Protein AF-A0A812TGI1-F1 (afdb_monomer)

Solvent-accessible surface area (backbone atoms only — not comparable to full-atom values): 13332 Å² total; per-residue (Å²): 108,69,71,56,32,41,54,49,29,56,56,64,62,20,63,87,69,78,91,73,91,77,90,77,92,78,88,81,85,86,80,79,85,84,82,82,83,82,82,81,82,84,86,81,90,86,81,89,84,93,75,86,86,77,96,72,86,80,70,88,58,71,72,59,54,54,54,51,51,50,50,50,47,53,51,50,49,53,53,49,50,51,52,49,54,52,53,50,52,52,50,49,61,78,70,52,84,85,84,90,77,58,88,54,87,46,38,66,56,66,60,49,51,51,54,54,51,53,52,51,52,38,53,76,75,44,54,88,74,64,88,70,59,66,71,54,55,50,51,50,52,53,54,52,50,50,52,53,43,54,51,47,31,73,71,34,70,71,42,35,53,34,30,42,73,43,62,44,31,47,97,88,66,26,37,52,45,68,37,82,32,83,90,77,73,41,78,37,81,44,95,58,80,63,42,46,66,70,55,51,54,49,52,53,50,52,54,52,61,75,66,108

Structure (mmCIF, N/CA/C/O backbone):
data_AF-A0A812TGI1-F1
#
_entry.id   AF-A0A812TGI1-F1
#
loop_
_atom_site.group_PDB
_atom_site.id
_atom_site.type_symbol
_atom_site.label_atom_id
_atom_site.label_alt_id
_atom_site.label_comp_id
_atom_site.label_asym_id
_atom_site.label_entity_id
_atom_site.label_seq_id
_atom_site.pdbx_PDB_ins_code
_atom_site.Cartn_x
_atom_site.Cartn_y
_atom_site.Cartn_z
_atom_site.occupancy
_atom_site.B_iso_or_equiv
_atom_site.auth_seq_id
_atom_site.auth_comp_id
_atom_site.auth_asym_id
_atom_site.auth_atom_id
_atom_site.pdbx_PDB_model_num
ATOM 1 N N . MET A 1 1 ? -27.143 4.232 7.183 1.00 43.09 1 MET A N 1
ATOM 2 C CA . MET A 1 1 ? -26.569 4.112 8.541 1.00 43.09 1 MET A CA 1
ATOM 3 C C . MET A 1 1 ? -25.138 3.569 8.540 1.00 43.09 1 MET A C 1
ATOM 5 O O . MET A 1 1 ? -24.265 4.374 8.811 1.00 43.09 1 MET A O 1
ATOM 9 N N . ALA A 1 2 ? -24.840 2.305 8.190 1.00 50.00 2 ALA A N 1
ATOM 10 C CA . ALA A 1 2 ? -23.447 1.797 8.215 1.00 50.00 2 ALA A CA 1
ATOM 11 C C . ALA A 1 2 ? -22.493 2.564 7.271 1.00 50.00 2 ALA A C 1
ATOM 13 O O . ALA A 1 2 ? -21.499 3.118 7.723 1.00 50.00 2 ALA A O 1
ATOM 14 N N . HIS A 1 3 ? -22.875 2.728 6.001 1.00 54.19 3 HIS A N 1
ATOM 15 C CA . HIS A 1 3 ? -22.104 3.499 5.014 1.00 54.19 3 HIS A CA 1
ATOM 16 C C . HIS A 1 3 ? -21.876 4.977 5.404 1.00 54.19 3 HIS A C 1
ATOM 18 O O . HIS A 1 3 ? -20.836 5.553 5.108 1.00 54.19 3 HIS A O 1
ATOM 24 N N . GLU A 1 4 ? -22.828 5.617 6.094 1.00 54.81 4 GLU A N 1
ATOM 25 C CA . GLU A 1 4 ? -22.652 6.998 6.581 1.00 54.81 4 GLU A CA 1
ATOM 26 C C . GLU A 1 4 ? -21.685 7.072 7.761 1.00 54.81 4 GLU A C 1
ATOM 28 O O . GLU A 1 4 ? -20.887 8.004 7.832 1.00 54.81 4 GLU A O 1
ATOM 33 N N . ALA A 1 5 ? -21.729 6.086 8.661 1.00 56.31 5 ALA A N 1
ATOM 34 C CA . ALA A 1 5 ? -20.788 5.979 9.768 1.00 56.31 5 ALA A CA 1
ATOM 35 C C . ALA A 1 5 ? -19.364 5.690 9.267 1.00 56.31 5 ALA A C 1
ATOM 37 O O . ALA A 1 5 ? -18.413 6.269 9.779 1.00 56.31 5 ALA A O 1
ATOM 38 N N . GLU A 1 6 ? -19.211 4.868 8.225 1.00 54.62 6 GLU A N 1
ATOM 39 C CA . GLU A 1 6 ? -17.918 4.623 7.577 1.00 54.62 6 GLU A CA 1
ATOM 40 C C . GLU A 1 6 ? -17.372 5.876 6.892 1.00 54.62 6 GLU A C 1
ATOM 42 O O . GLU A 1 6 ? -16.224 6.249 7.125 1.00 54.62 6 GLU A O 1
ATOM 47 N N . LEU A 1 7 ? -18.192 6.579 6.105 1.00 59.78 7 LEU A N 1
ATOM 48 C CA . LEU A 1 7 ? -17.793 7.855 5.506 1.00 59.78 7 LEU A CA 1
ATOM 49 C C . LEU A 1 7 ? -17.421 8.888 6.572 1.00 59.78 7 LEU A C 1
ATOM 51 O O . LEU A 1 7 ? -16.460 9.633 6.394 1.00 59.78 7 LEU A O 1
ATOM 55 N N . ALA A 1 8 ? -18.159 8.936 7.682 1.00 56.78 8 ALA A N 1
ATOM 56 C CA . ALA A 1 8 ? -17.816 9.786 8.811 1.00 56.78 8 ALA A CA 1
ATOM 57 C C . ALA A 1 8 ? -16.467 9.373 9.410 1.00 56.78 8 ALA A C 1
ATOM 59 O O . ALA A 1 8 ? -15.603 10.227 9.557 1.00 56.78 8 ALA A O 1
ATOM 60 N N . PHE A 1 9 ? -16.233 8.091 9.683 1.00 60.47 9 PHE A N 1
ATOM 61 C CA . PHE A 1 9 ? -14.958 7.596 10.205 1.00 60.47 9 PHE A CA 1
ATOM 62 C C . PHE A 1 9 ? -13.775 7.960 9.304 1.00 60.47 9 PHE A C 1
ATOM 64 O O . PHE A 1 9 ? -12.820 8.581 9.768 1.00 60.47 9 PHE A O 1
ATOM 71 N N . PHE A 1 10 ? -13.858 7.670 8.004 1.00 64.19 10 PHE A N 1
ATOM 72 C CA . PHE A 1 10 ? -12.768 7.985 7.083 1.00 64.19 10 PHE A CA 1
ATOM 73 C C . PHE A 1 10 ? -12.526 9.485 6.953 1.00 64.19 10 PHE A C 1
ATOM 75 O O . PHE A 1 10 ? -11.368 9.861 6.825 1.00 64.19 10 PHE A O 1
ATOM 82 N N . LYS A 1 11 ? -13.558 10.336 7.076 1.00 62.38 11 LYS A N 1
ATOM 83 C CA . LYS A 1 11 ? -13.396 11.799 7.166 1.00 62.38 11 LYS A CA 1
ATOM 84 C C . LYS A 1 11 ? -12.577 12.236 8.380 1.00 62.38 11 LYS A C 1
ATOM 86 O O . LYS A 1 11 ? -11.818 13.189 8.262 1.00 62.38 11 LYS A O 1
ATOM 91 N N . HIS A 1 12 ? -12.696 11.551 9.518 1.00 57.03 12 HIS A N 1
ATOM 92 C CA . HIS A 1 12 ? -11.895 11.857 10.711 1.00 57.03 12 HIS A CA 1
ATOM 93 C C . HIS A 1 12 ? -10.439 11.386 10.578 1.00 57.03 12 HIS A C 1
ATOM 95 O O . HIS A 1 12 ? -9.563 11.952 11.219 1.00 57.03 12 HIS A O 1
ATOM 101 N N . LEU A 1 13 ? -10.160 10.399 9.719 1.00 55.19 13 LEU A N 1
ATOM 102 C CA . LEU A 1 13 ? -8.795 9.961 9.393 1.00 55.19 13 LEU A CA 1
ATOM 103 C C . LEU A 1 13 ? -8.069 10.886 8.404 1.00 55.19 13 LEU A C 1
ATOM 105 O O . LEU A 1 13 ? -6.879 10.695 8.140 1.00 55.19 13 LEU A O 1
ATOM 109 N N . LEU A 1 14 ? -8.778 11.851 7.817 1.00 55.34 14 LEU A N 1
ATOM 110 C CA . LEU A 1 14 ? -8.200 12.861 6.941 1.00 55.34 14 LEU A CA 1
ATOM 111 C C . LEU A 1 14 ? -7.547 13.931 7.827 1.00 55.34 14 LEU A C 1
ATOM 113 O O . LEU A 1 14 ? -8.201 14.438 8.740 1.00 55.34 14 LEU A O 1
ATOM 117 N N . PRO A 1 15 ? -6.280 14.319 7.594 1.00 43.06 15 PRO A N 1
ATOM 118 C CA . PRO A 1 15 ? -5.749 15.504 8.246 1.00 43.06 15 PRO A CA 1
ATOM 119 C C . PRO A 1 15 ? -6.652 16.692 7.898 1.00 43.06 15 PRO A C 1
ATOM 121 O O . PRO A 1 15 ? -6.820 17.021 6.722 1.00 43.06 15 PRO A O 1
ATOM 124 N N . VAL A 1 16 ? -7.225 17.342 8.916 1.00 43.97 16 VAL A N 1
ATOM 125 C CA . VAL A 1 16 ? -7.901 18.636 8.766 1.00 43.97 16 VAL A CA 1
ATOM 126 C C . VAL A 1 16 ? -6.815 19.682 8.520 1.00 43.97 16 VAL A C 1
ATOM 128 O O . VAL A 1 16 ? -6.391 20.411 9.411 1.00 43.97 16 VAL A O 1
ATOM 131 N N . GLY A 1 17 ? -6.289 19.687 7.297 1.00 38.09 17 GLY A N 1
ATOM 132 C CA . GLY A 1 17 ? -5.459 20.759 6.786 1.00 38.09 17 GLY A CA 1
ATOM 133 C C . GLY A 1 17 ? -6.329 21.998 6.636 1.00 38.09 17 GLY A C 1
ATOM 134 O O . GLY A 1 17 ? -7.342 21.975 5.938 1.00 38.09 17 GLY A O 1
ATOM 135 N N . SER A 1 18 ? -5.937 23.053 7.336 1.00 32.06 18 SER A N 1
ATOM 136 C CA . SER A 1 18 ? -6.438 24.419 7.251 1.00 32.06 18 SER A CA 1
ATOM 137 C C . SER A 1 18 ? -6.938 24.762 5.846 1.00 32.06 18 SER A C 1
ATOM 139 O O . SER A 1 18 ? -6.189 24.690 4.873 1.00 32.06 18 SER A O 1
ATOM 141 N N . GLN A 1 19 ? -8.207 25.152 5.745 1.00 32.91 19 GLN A N 1
ATOM 142 C CA . GLN A 1 19 ? -8.782 25.680 4.516 1.00 32.91 19 GLN A CA 1
ATOM 143 C C . GLN A 1 19 ? -7.949 26.866 4.007 1.00 32.91 19 GLN A C 1
ATOM 145 O O . GLN A 1 19 ? -7.962 27.941 4.600 1.00 32.91 19 GLN A O 1
ATOM 150 N N . GLN A 1 20 ? -7.298 26.699 2.859 1.00 31.81 20 GLN A N 1
ATOM 151 C CA . GLN A 1 20 ? -7.118 27.782 1.902 1.00 31.81 20 GLN A CA 1
ATOM 152 C C . GLN A 1 20 ? -7.662 27.316 0.555 1.00 31.81 20 GLN A C 1
ATOM 154 O O . GLN A 1 20 ? -7.121 26.438 -0.112 1.00 31.81 20 GLN A O 1
ATOM 159 N N . GLN A 1 21 ? -8.808 27.900 0.214 1.00 34.59 21 GLN A N 1
ATOM 160 C CA . GLN A 1 21 ? -9.417 27.863 -1.103 1.00 34.59 21 GLN A CA 1
ATOM 161 C C . GLN A 1 21 ? -8.415 28.371 -2.139 1.00 34.59 21 GLN A C 1
ATOM 163 O O . GLN A 1 21 ? -7.960 29.507 -2.036 1.00 34.59 21 GLN A O 1
ATOM 168 N N . GLN A 1 22 ? -8.162 27.587 -3.183 1.00 31.58 22 GLN A N 1
ATOM 169 C CA . GLN A 1 22 ? -7.955 28.153 -4.509 1.00 31.58 22 GLN A CA 1
ATOM 170 C C . GLN A 1 22 ? -8.448 27.178 -5.575 1.00 31.58 22 GLN A C 1
ATOM 172 O O . GLN A 1 22 ? -7.900 26.110 -5.831 1.00 31.58 22 GLN A O 1
ATOM 177 N N . THR A 1 23 ? -9.575 27.583 -6.142 1.00 28.89 23 THR A N 1
ATOM 178 C CA . THR A 1 23 ? -10.246 27.056 -7.318 1.00 28.89 23 THR A CA 1
ATOM 179 C C . THR A 1 23 ? -9.375 27.273 -8.553 1.00 28.89 23 THR A C 1
ATOM 181 O O . THR A 1 23 ? -9.011 28.409 -8.853 1.00 28.89 23 THR A O 1
ATOM 184 N N . GLY A 1 24 ? -9.091 26.210 -9.301 1.00 27.50 24 GLY A N 1
ATOM 185 C CA . GLY A 1 24 ? -8.401 26.283 -10.588 1.00 27.50 24 GLY A CA 1
ATOM 186 C C . GLY A 1 24 ? -8.824 25.123 -11.478 1.00 27.50 24 GLY A C 1
ATOM 187 O O . GLY A 1 24 ? -8.228 24.053 -11.446 1.00 27.50 24 GLY A O 1
ATOM 188 N N . SER A 1 25 ? -9.896 25.321 -12.240 1.00 28.86 25 SER A N 1
ATOM 189 C CA . SER A 1 25 ? -10.395 24.383 -13.244 1.00 28.86 25 SER A CA 1
ATOM 190 C C . SER A 1 25 ? -9.449 24.327 -14.446 1.00 28.86 25 SER A C 1
ATOM 192 O O . SER A 1 25 ? -9.324 25.320 -15.162 1.00 28.86 25 SER A O 1
ATOM 194 N N . VAL A 1 26 ? -8.839 23.170 -14.715 1.00 32.16 26 VAL A N 1
ATOM 195 C CA . VAL A 1 26 ? -8.146 22.905 -15.986 1.00 32.16 26 VAL A CA 1
ATOM 196 C C . VAL A 1 26 ? -8.901 21.807 -16.729 1.00 32.16 26 VAL A C 1
ATOM 198 O O . VAL A 1 26 ? -8.961 20.661 -16.291 1.00 32.16 26 VAL A O 1
ATOM 201 N N . GLN A 1 27 ? -9.519 22.194 -17.845 1.00 29.42 27 GLN A N 1
ATOM 202 C CA . GLN A 1 27 ? -10.165 21.306 -18.808 1.00 29.42 27 GLN A CA 1
ATOM 203 C C . GLN A 1 27 ? -9.097 20.478 -19.541 1.00 29.42 27 GLN A C 1
ATOM 205 O O . GLN A 1 27 ? -8.177 21.040 -20.129 1.00 29.42 27 GLN A O 1
ATOM 210 N N . MET A 1 28 ? -9.223 19.148 -19.528 1.00 32.19 28 MET A N 1
ATOM 211 C CA . MET A 1 28 ? -8.438 18.253 -20.386 1.00 32.19 28 MET A CA 1
ATOM 212 C C . MET A 1 28 ? -9.222 17.949 -21.667 1.00 32.19 28 MET A C 1
ATOM 214 O O . MET A 1 28 ? -10.242 17.263 -21.633 1.00 32.19 28 MET A O 1
ATOM 218 N N . GLU A 1 29 ? -8.726 18.440 -22.803 1.00 29.11 29 GLU A N 1
ATOM 219 C CA . GLU A 1 29 ? -9.169 18.027 -24.136 1.00 29.11 29 GLU A CA 1
ATOM 220 C C . GLU A 1 29 ? -8.708 16.591 -24.434 1.00 29.11 29 GLU A C 1
ATOM 222 O O . GLU A 1 29 ? -7.517 16.290 -24.523 1.00 29.11 29 GLU A O 1
ATOM 227 N N . THR A 1 30 ? -9.664 15.688 -24.634 1.00 31.73 30 THR A N 1
ATOM 228 C CA . THR A 1 30 ? -9.429 14.313 -25.086 1.00 31.73 30 THR A CA 1
ATOM 229 C C . THR A 1 30 ? -9.349 14.258 -26.613 1.00 31.73 30 THR A C 1
ATOM 231 O O . THR A 1 30 ? -10.376 14.321 -27.292 1.00 31.73 30 THR A O 1
ATOM 234 N N . LYS A 1 31 ? -8.148 14.088 -27.178 1.00 31.83 31 LYS A N 1
ATOM 235 C CA . LYS A 1 31 ? -7.953 13.804 -28.612 1.00 31.83 31 LYS A CA 1
ATOM 236 C C . LYS A 1 31 ? -7.676 12.310 -28.816 1.00 31.83 31 LYS A C 1
ATOM 238 O O . LYS A 1 31 ? -6.647 11.795 -28.391 1.00 31.83 31 LYS A O 1
ATOM 243 N N . GLY A 1 32 ? -8.643 11.618 -29.423 1.00 37.06 32 GLY A N 1
ATOM 244 C CA . GLY A 1 32 ? -8.625 10.173 -29.683 1.00 37.06 32 GLY A CA 1
ATOM 245 C C . GLY A 1 32 ? -7.609 9.712 -30.748 1.00 37.06 32 GLY A C 1
ATOM 246 O O . GLY A 1 32 ? -6.996 10.536 -31.430 1.00 37.06 32 GLY A O 1
ATOM 247 N N . PRO A 1 33 ? -7.416 8.386 -30.896 1.00 38.62 33 PRO A N 1
ATOM 248 C CA . PRO A 1 33 ? -6.250 7.806 -31.556 1.00 38.62 33 PRO A CA 1
ATOM 249 C C . PRO A 1 33 ? -6.336 7.776 -33.090 1.00 38.62 33 PRO A C 1
ATOM 251 O O . PRO A 1 33 ? -7.378 7.532 -33.699 1.00 38.62 33 PRO A O 1
ATOM 254 N N . ASN A 1 34 ? -5.169 7.984 -33.700 1.00 39.75 34 ASN A N 1
ATOM 255 C CA . ASN A 1 34 ? -4.919 8.083 -35.135 1.00 39.75 34 ASN A CA 1
ATOM 256 C C . ASN A 1 34 ? -5.072 6.713 -35.835 1.00 39.75 34 ASN A C 1
ATOM 258 O O . ASN A 1 34 ? -4.310 5.779 -35.572 1.00 39.75 34 ASN A O 1
ATOM 262 N N . LYS A 1 35 ? -6.046 6.587 -36.747 1.00 39.97 35 LYS A N 1
ATOM 263 C CA . LYS A 1 35 ? -6.258 5.396 -37.589 1.00 39.97 35 LYS A CA 1
ATOM 264 C C . LYS A 1 35 ? -5.154 5.311 -38.653 1.00 39.97 35 LYS A C 1
ATOM 266 O O . LYS A 1 35 ? -5.055 6.183 -39.510 1.00 39.97 35 LYS A O 1
ATOM 271 N N . ARG A 1 36 ? -4.331 4.257 -38.621 1.00 46.25 36 ARG A N 1
ATOM 272 C CA . ARG A 1 36 ? -3.327 3.982 -39.666 1.00 46.25 36 ARG A CA 1
ATOM 273 C C . ARG A 1 36 ? -4.017 3.547 -40.965 1.00 46.25 36 ARG A C 1
ATOM 275 O O . ARG A 1 36 ? -4.844 2.638 -40.954 1.00 46.25 36 ARG A O 1
ATOM 282 N N . ALA A 1 37 ? -3.658 4.199 -42.069 1.00 37.00 37 ALA A N 1
ATOM 283 C CA . ALA A 1 37 ? -4.133 3.893 -43.414 1.00 37.00 37 ALA A CA 1
ATOM 284 C C . ALA A 1 37 ? -3.565 2.553 -43.916 1.00 37.00 37 ALA A C 1
ATOM 286 O O . ALA A 1 37 ? -2.373 2.276 -43.790 1.00 37.00 37 ALA A O 1
ATOM 287 N N . ARG A 1 38 ? -4.442 1.721 -44.483 1.00 38.16 38 ARG A N 1
ATOM 288 C CA . ARG A 1 38 ? -4.123 0.438 -45.116 1.00 38.16 38 ARG A CA 1
ATOM 289 C C . ARG A 1 38 ? -3.674 0.702 -46.552 1.00 38.16 38 ARG A C 1
ATOM 291 O O . ARG A 1 38 ? -4.483 1.132 -47.365 1.00 38.16 38 ARG A O 1
ATOM 298 N N . THR A 1 39 ? -2.407 0.452 -46.866 1.00 40.50 39 THR A N 1
ATOM 299 C CA . THR A 1 39 ? -1.885 0.592 -48.231 1.00 40.50 39 THR A CA 1
ATOM 300 C C . THR A 1 39 ? -2.361 -0.576 -49.094 1.00 40.50 39 THR A C 1
ATOM 302 O O . THR A 1 39 ? -2.083 -1.739 -48.794 1.00 40.50 39 THR A O 1
ATOM 305 N N . GLU A 1 40 ? -3.105 -0.269 -50.153 1.00 36.84 40 GLU A N 1
ATOM 306 C CA . GLU A 1 40 ? -3.571 -1.229 -51.149 1.00 36.84 40 GLU A CA 1
ATOM 307 C C . GLU A 1 40 ? -2.403 -1.731 -52.011 1.00 36.84 40 GLU A C 1
ATOM 309 O O . GLU A 1 40 ? -1.637 -0.955 -52.584 1.00 36.84 40 GLU A O 1
ATOM 314 N N . ILE A 1 41 ? -2.252 -3.055 -52.097 1.00 42.72 41 ILE A N 1
ATOM 315 C CA . ILE A 1 41 ? -1.257 -3.706 -52.952 1.00 42.72 41 ILE A CA 1
ATOM 316 C C . ILE A 1 41 ? -1.833 -3.780 -54.366 1.00 42.72 41 ILE A C 1
ATOM 318 O O . ILE A 1 41 ? -2.672 -4.626 -54.675 1.00 42.72 41 ILE A O 1
ATOM 322 N N . ASN A 1 42 ? -1.345 -2.889 -55.224 1.00 40.53 42 ASN A N 1
ATOM 323 C CA . ASN A 1 42 ? -1.617 -2.866 -56.654 1.00 40.53 42 ASN A CA 1
ATOM 324 C C . ASN A 1 42 ? -1.011 -4.123 -57.315 1.00 40.53 42 ASN A C 1
ATOM 326 O O . ASN A 1 42 ? 0.209 -4.261 -57.421 1.00 40.53 42 ASN A O 1
ATOM 330 N N . ARG A 1 43 ? -1.858 -5.068 -57.739 1.00 43.78 43 ARG A N 1
ATOM 331 C CA . ARG A 1 43 ? -1.464 -6.206 -58.583 1.00 43.78 43 ARG A CA 1
ATOM 332 C C . ARG A 1 43 ? -1.613 -5.799 -60.046 1.00 43.78 43 ARG A C 1
ATOM 334 O O . ARG A 1 43 ? -2.732 -5.666 -60.525 1.00 43.78 43 ARG A O 1
ATOM 341 N N . SER A 1 44 ? -0.498 -5.666 -60.761 1.00 39.72 44 SER A N 1
ATOM 342 C CA . SER A 1 44 ? -0.494 -5.571 -62.224 1.00 39.72 44 SER A CA 1
ATOM 343 C C . SER A 1 44 ? 0.427 -6.625 -62.838 1.00 39.72 44 SER A C 1
ATOM 345 O O . SER A 1 44 ? 1.546 -6.855 -62.381 1.00 39.72 44 SER A O 1
ATOM 347 N N . HIS A 1 45 ? -0.108 -7.308 -63.849 1.00 45.16 45 HIS A N 1
ATOM 348 C CA . HIS A 1 45 ? 0.480 -8.407 -64.605 1.00 45.16 45 HIS A CA 1
ATOM 349 C C . HIS A 1 45 ? 1.530 -7.956 -65.635 1.00 45.16 45 HIS A C 1
ATOM 351 O O . HIS A 1 45 ? 1.336 -6.974 -66.343 1.00 45.16 45 HIS A O 1
ATOM 357 N N . LYS A 1 46 ? 2.569 -8.784 -65.811 1.00 40.84 46 LYS A N 1
ATOM 358 C CA . LYS A 1 46 ? 3.342 -9.071 -67.046 1.00 40.84 46 LYS A CA 1
ATOM 359 C C . LYS A 1 46 ? 4.261 -10.251 -66.679 1.00 40.84 46 LYS A C 1
ATOM 361 O O . LYS A 1 46 ? 4.868 -10.213 -65.623 1.00 40.84 46 LYS A O 1
ATOM 366 N N . GLY A 1 47 ? 4.403 -11.372 -67.378 1.00 38.91 47 GLY A N 1
ATOM 367 C CA . GLY A 1 47 ? 4.155 -11.721 -68.768 1.00 38.91 47 GLY A CA 1
ATOM 368 C C . GLY A 1 47 ? 5.412 -12.432 -69.299 1.00 38.91 47 GLY A C 1
ATOM 369 O O . GLY A 1 47 ? 6.409 -11.763 -69.511 1.00 38.91 47 GLY A O 1
ATOM 370 N N . ARG A 1 48 ? 5.311 -13.756 -69.522 1.00 40.16 48 ARG A N 1
ATOM 371 C CA . ARG A 1 48 ? 6.142 -14.660 -70.364 1.00 40.16 48 ARG A CA 1
ATOM 372 C C . ARG A 1 48 ? 7.655 -14.818 -70.102 1.00 40.16 48 ARG A C 1
ATOM 374 O O . ARG A 1 48 ? 8.415 -13.864 -70.097 1.00 40.16 48 ARG A O 1
ATOM 381 N N . GLY A 1 49 ? 8.096 -16.084 -70.107 1.00 35.34 49 GLY A N 1
ATOM 382 C CA . GLY A 1 49 ? 9.486 -16.453 -70.412 1.00 35.34 49 GLY A CA 1
ATOM 383 C C . GLY A 1 49 ? 9.921 -17.805 -69.847 1.00 35.34 49 GLY A C 1
ATOM 384 O O . GLY A 1 49 ? 10.590 -17.856 -68.824 1.00 35.34 49 GLY A O 1
ATOM 385 N N . LYS A 1 50 ? 9.547 -18.909 -70.507 1.00 47.62 50 LYS A N 1
ATOM 386 C CA . LYS A 1 50 ? 10.083 -20.253 -70.240 1.00 47.62 50 LYS A CA 1
ATOM 387 C C . LYS A 1 50 ? 11.404 -20.375 -71.013 1.00 47.62 50 LYS A C 1
ATOM 389 O O . LYS A 1 50 ? 11.377 -20.385 -72.239 1.00 47.62 50 LYS A O 1
ATOM 394 N N . GLY A 1 51 ? 12.534 -20.429 -70.311 1.00 37.66 51 GLY A N 1
ATOM 395 C CA . GLY A 1 51 ? 13.870 -20.554 -70.898 1.00 37.66 51 GLY A CA 1
ATOM 396 C C . GLY A 1 51 ? 14.792 -21.372 -69.996 1.00 37.66 51 GLY A C 1
ATOM 397 O O . GLY A 1 51 ? 15.038 -21.004 -68.853 1.00 37.66 51 GLY A O 1
ATOM 398 N N . HIS A 1 52 ? 15.243 -22.514 -70.512 1.00 46.41 52 HIS A N 1
ATOM 399 C CA . HIS A 1 52 ? 16.281 -23.373 -69.938 1.00 46.41 52 HIS A CA 1
ATOM 400 C C . HIS A 1 52 ? 17.686 -22.762 -70.118 1.00 46.41 52 HIS A C 1
ATOM 402 O O . HIS A 1 52 ? 17.857 -21.888 -70.963 1.00 46.41 52 HIS A O 1
ATOM 408 N N . ARG A 1 53 ? 18.677 -23.362 -69.425 1.00 41.09 53 ARG A N 1
ATOM 409 C CA . ARG A 1 53 ? 20.130 -23.050 -69.335 1.00 41.09 53 ARG A CA 1
ATOM 410 C C . ARG A 1 53 ? 20.459 -21.915 -68.352 1.00 41.09 53 ARG A C 1
ATOM 412 O O . ARG A 1 53 ? 19.791 -20.902 -68.342 1.00 41.09 53 ARG A O 1
ATOM 419 N N . GLN A 1 54 ? 21.448 -22.009 -67.467 1.00 41.97 54 GLN A N 1
ATOM 420 C CA . GLN A 1 54 ? 22.682 -22.800 -67.429 1.00 41.97 54 GLN A CA 1
ATOM 421 C C . GLN A 1 54 ? 23.132 -22.957 -65.965 1.00 41.97 54 GLN A C 1
ATOM 423 O O . GLN A 1 54 ? 22.915 -22.068 -65.143 1.00 41.97 54 GLN A O 1
ATOM 428 N N . GLN A 1 55 ? 23.805 -24.071 -65.663 1.00 52.03 55 GLN A N 1
ATOM 429 C CA . GLN A 1 55 ? 24.676 -24.192 -64.495 1.00 52.03 55 GLN A CA 1
ATOM 430 C C . GLN A 1 55 ? 25.719 -23.070 -64.541 1.00 52.03 55 GLN A C 1
ATOM 432 O O . GLN A 1 55 ? 26.556 -23.035 -65.439 1.00 52.03 55 GLN A O 1
ATOM 437 N N . ALA A 1 56 ? 25.659 -22.161 -63.571 1.00 44.78 56 ALA A N 1
ATOM 438 C CA . ALA A 1 56 ? 26.685 -21.162 -63.334 1.00 44.78 56 ALA A CA 1
ATOM 439 C C . ALA A 1 56 ? 27.322 -21.437 -61.969 1.00 44.78 56 ALA A C 1
ATOM 441 O O . ALA A 1 56 ? 26.715 -21.241 -60.917 1.00 44.78 56 ALA A O 1
ATOM 442 N N . ASN A 1 57 ? 28.539 -21.965 -62.051 1.00 49.03 57 ASN A N 1
ATOM 443 C CA . ASN A 1 57 ? 29.648 -21.887 -61.108 1.00 49.03 57 ASN A CA 1
ATOM 444 C C . ASN A 1 57 ? 29.362 -21.055 -59.830 1.00 49.03 57 ASN A C 1
ATOM 446 O O . ASN A 1 57 ? 29.493 -19.828 -59.824 1.00 49.03 57 ASN A O 1
ATOM 450 N N . ARG A 1 58 ? 28.966 -21.721 -58.734 1.00 52.56 58 ARG A N 1
ATOM 451 C CA . ARG A 1 58 ? 28.837 -21.094 -57.410 1.00 52.56 58 ARG A CA 1
ATOM 452 C C . ARG A 1 58 ? 30.230 -20.934 -56.803 1.00 52.56 58 ARG A C 1
ATOM 454 O O . ARG A 1 58 ? 30.781 -21.881 -56.257 1.00 52.56 58 ARG A O 1
ATOM 461 N N . LYS A 1 59 ? 30.779 -19.719 -56.869 1.00 59.25 59 LYS A N 1
ATOM 462 C CA . LYS A 1 59 ? 31.792 -19.280 -55.898 1.00 59.25 59 LYS A CA 1
ATOM 463 C C . LYS A 1 59 ? 31.148 -19.266 -54.497 1.00 59.25 59 LYS A C 1
ATOM 465 O O . LYS A 1 59 ? 29.974 -18.886 -54.417 1.00 59.25 59 LYS A O 1
ATOM 470 N N . PRO A 1 60 ? 31.856 -19.646 -53.417 1.00 52.72 60 PRO A N 1
ATOM 471 C CA . PRO A 1 60 ? 31.311 -19.559 -52.066 1.00 52.72 60 PRO A CA 1
ATOM 472 C C . PRO A 1 60 ? 31.011 -18.092 -51.763 1.00 52.72 60 PRO A C 1
ATOM 474 O O . PRO A 1 60 ? 31.860 -17.218 -51.944 1.00 52.72 60 PRO A O 1
ATOM 477 N N . LYS A 1 61 ? 29.767 -17.805 -51.388 1.00 58.41 61 LYS A N 1
ATOM 478 C CA . LYS A 1 61 ? 29.275 -16.454 -51.108 1.00 58.41 61 LYS A CA 1
ATOM 479 C C . LYS A 1 61 ? 29.186 -16.262 -49.595 1.00 58.41 61 LYS A C 1
ATOM 481 O O . LYS A 1 61 ? 28.180 -15.773 -49.093 1.00 58.41 61 LYS A O 1
ATOM 486 N N . ASP A 1 62 ? 30.246 -16.643 -48.885 1.00 57.44 62 ASP A N 1
ATOM 487 C CA . ASP A 1 62 ? 30.246 -16.783 -47.421 1.00 57.44 62 ASP A CA 1
ATOM 488 C C . ASP A 1 62 ? 29.900 -15.478 -46.678 1.00 57.44 62 ASP A C 1
ATOM 490 O O . ASP A 1 62 ? 29.369 -15.518 -45.572 1.00 57.44 62 ASP A O 1
ATOM 494 N N . GLY A 1 63 ? 30.095 -14.307 -47.298 1.00 57.47 63 GLY A N 1
ATOM 495 C CA . GLY A 1 63 ? 29.724 -13.014 -46.706 1.00 57.47 63 GLY A CA 1
ATOM 496 C C . GLY A 1 63 ? 28.241 -12.619 -46.820 1.00 57.47 63 GLY A C 1
ATOM 497 O O . GLY A 1 63 ? 27.752 -11.848 -45.997 1.00 57.47 63 GLY A O 1
ATOM 498 N N . GLN A 1 64 ? 27.492 -13.118 -47.816 1.00 59.38 64 GLN A N 1
ATOM 499 C CA . GLN A 1 64 ? 26.064 -12.772 -47.968 1.00 59.38 64 GLN A CA 1
ATOM 500 C C . GLN A 1 64 ? 25.145 -13.657 -47.129 1.00 59.38 64 GLN A C 1
ATOM 502 O O . GLN A 1 64 ? 24.098 -13.180 -46.686 1.00 59.38 64 GLN A O 1
ATOM 507 N N . ASP A 1 65 ? 25.533 -14.909 -46.895 1.00 62.84 65 ASP A N 1
ATOM 508 C CA . ASP A 1 65 ? 24.759 -15.820 -46.053 1.00 62.84 65 ASP A CA 1
ATOM 509 C C . ASP A 1 65 ? 24.861 -15.415 -44.576 1.00 62.84 65 ASP A C 1
ATOM 511 O O . ASP A 1 65 ? 23.830 -15.310 -43.916 1.00 62.84 65 ASP A O 1
ATOM 515 N N . GLN A 1 66 ? 26.040 -14.983 -44.107 1.00 66.56 66 GLN A N 1
ATOM 516 C CA . GLN A 1 66 ? 26.191 -14.411 -42.760 1.00 66.56 66 GLN A CA 1
ATOM 517 C C . GLN A 1 66 ? 25.324 -13.162 -42.542 1.00 66.56 66 GLN A C 1
ATOM 519 O O . GLN A 1 66 ? 24.674 -13.034 -41.508 1.00 66.56 66 GLN A O 1
ATOM 524 N N . SER A 1 67 ? 25.250 -12.252 -43.521 1.00 72.38 67 SER A N 1
ATOM 525 C CA . SER A 1 67 ? 24.402 -11.053 -43.421 1.00 72.38 67 SER A CA 1
ATOM 526 C C . SER A 1 67 ? 22.906 -11.395 -43.376 1.00 72.38 67 SER A C 1
ATOM 528 O O . SER A 1 67 ? 22.151 -10.781 -42.621 1.00 72.38 67 SER A O 1
ATOM 530 N N . ARG A 1 68 ? 22.472 -12.404 -44.139 1.00 78.62 68 ARG A N 1
ATOM 531 C CA . ARG A 1 68 ? 21.083 -12.889 -44.133 1.00 78.62 68 ARG A CA 1
ATOM 532 C C . ARG A 1 68 ? 20.731 -13.628 -42.852 1.00 78.62 68 ARG A C 1
ATOM 534 O O . ARG A 1 68 ? 19.621 -13.467 -42.354 1.00 78.62 68 ARG A O 1
ATOM 541 N N . ASP A 1 69 ? 21.646 -14.417 -42.314 1.00 83.81 69 ASP A N 1
ATOM 542 C CA . ASP A 1 69 ? 21.420 -15.141 -41.068 1.00 83.81 69 ASP A CA 1
ATOM 543 C C . ASP A 1 69 ? 21.422 -14.195 -39.866 1.00 83.81 69 ASP A C 1
ATOM 545 O O . ASP A 1 69 ? 20.603 -14.357 -38.964 1.00 83.81 69 ASP A O 1
ATOM 549 N N . LEU A 1 70 ? 22.215 -13.122 -39.912 1.00 85.44 70 LEU A N 1
ATOM 550 C CA . LEU A 1 70 ? 22.158 -12.043 -38.930 1.00 85.44 70 LEU A CA 1
ATOM 551 C C . LEU A 1 70 ? 20.834 -11.266 -39.017 1.00 85.44 70 LEU A C 1
ATOM 553 O O . LEU A 1 70 ? 20.229 -10.979 -37.990 1.00 85.44 70 LEU A O 1
ATOM 557 N N . GLN A 1 71 ? 20.316 -11.004 -40.223 1.00 86.38 71 GLN A N 1
ATOM 558 C CA . GLN A 1 71 ? 18.979 -10.416 -40.401 1.00 86.38 71 GLN A CA 1
ATOM 559 C C . GLN A 1 71 ? 17.864 -11.321 -39.861 1.00 86.38 71 GLN A C 1
ATOM 561 O O . GLN A 1 71 ? 16.975 -10.836 -39.166 1.00 86.38 71 GLN A O 1
ATOM 566 N N . LYS A 1 72 ? 17.923 -12.632 -40.121 1.00 90.94 72 LYS A N 1
ATOM 567 C CA . LYS A 1 72 ? 16.966 -13.599 -39.558 1.00 90.94 72 LYS A CA 1
ATOM 568 C C . LYS A 1 72 ? 17.068 -13.686 -38.040 1.00 90.94 72 LYS A C 1
ATOM 570 O O . LYS A 1 72 ? 16.044 -13.824 -37.381 1.00 90.94 72 LYS A O 1
ATOM 575 N N . LEU A 1 73 ? 18.278 -13.610 -37.485 1.00 92.00 73 LEU A N 1
ATOM 576 C CA . LEU A 1 73 ? 18.490 -13.600 -36.042 1.00 92.00 73 LEU A CA 1
ATOM 577 C C . LEU A 1 73 ? 17.874 -12.348 -35.418 1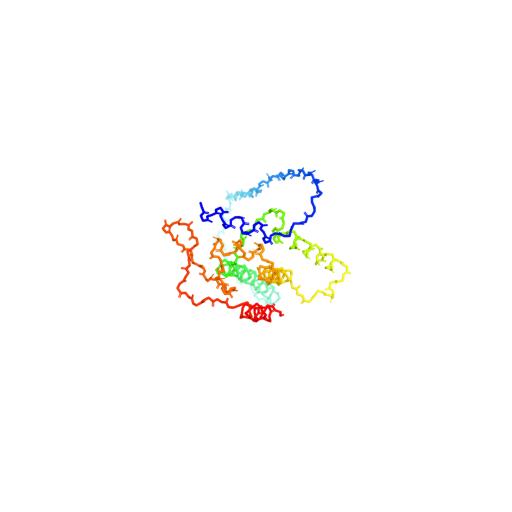.00 92.00 73 LEU A C 1
ATOM 579 O O . LEU A 1 73 ? 17.139 -12.472 -34.448 1.00 92.00 73 LEU A O 1
ATOM 583 N N . VAL A 1 74 ? 18.100 -11.169 -36.005 1.00 94.00 74 VAL A N 1
ATOM 584 C CA . VAL A 1 74 ? 17.477 -9.907 -35.569 1.00 94.00 74 VAL A CA 1
ATOM 585 C C . VAL A 1 74 ? 15.952 -9.973 -35.680 1.00 94.00 74 VAL A C 1
ATOM 587 O O . VAL A 1 74 ? 15.238 -9.512 -34.794 1.00 94.00 74 VAL A O 1
ATOM 590 N N . GLU A 1 75 ? 15.424 -10.579 -36.741 1.00 94.00 75 GLU A N 1
ATOM 591 C CA . GLU A 1 75 ? 13.983 -10.774 -36.893 1.00 94.00 75 GLU A CA 1
ATOM 592 C C . GLU A 1 75 ? 13.423 -11.740 -35.834 1.00 94.00 75 GLU A C 1
ATOM 594 O O . GLU A 1 75 ? 12.356 -11.499 -35.264 1.00 94.00 75 GLU A O 1
ATOM 599 N N . ALA A 1 76 ? 14.142 -12.824 -35.540 1.00 93.25 76 ALA A N 1
ATOM 600 C CA . ALA A 1 76 ? 13.764 -13.800 -34.527 1.00 93.25 76 ALA A CA 1
ATOM 601 C C . ALA A 1 76 ? 13.819 -13.208 -33.113 1.00 93.25 76 ALA A C 1
ATOM 603 O O . ALA A 1 76 ? 12.895 -13.434 -32.330 1.00 93.25 76 ALA A O 1
ATOM 604 N N . THR A 1 77 ? 14.845 -12.414 -32.794 1.00 95.12 77 THR A N 1
ATOM 605 C CA . THR A 1 77 ? 14.948 -11.725 -31.504 1.00 95.12 77 THR A CA 1
ATOM 606 C C . THR A 1 77 ? 13.874 -10.657 -31.370 1.00 95.12 77 THR A C 1
ATOM 608 O O . THR A 1 77 ? 13.203 -10.635 -30.348 1.00 95.12 77 THR A O 1
ATOM 611 N N . ALA A 1 78 ? 13.599 -9.855 -32.403 1.00 95.00 78 ALA A N 1
ATOM 612 C CA . ALA A 1 78 ? 12.503 -8.883 -32.377 1.00 95.00 78 ALA A CA 1
ATOM 613 C C . ALA A 1 78 ? 11.141 -9.555 -32.129 1.00 95.00 78 ALA A C 1
ATOM 615 O O . ALA A 1 78 ? 10.355 -9.090 -31.302 1.00 95.00 78 ALA A O 1
ATOM 616 N N . LYS A 1 79 ? 10.874 -10.690 -32.790 1.00 95.06 79 LYS A N 1
ATOM 617 C CA . LYS A 1 79 ? 9.664 -11.497 -32.559 1.00 95.06 79 LYS A CA 1
ATOM 618 C C . LYS A 1 79 ? 9.601 -12.058 -31.138 1.00 95.06 79 LYS A C 1
ATOM 620 O O . LYS A 1 79 ? 8.524 -12.068 -30.547 1.00 95.06 79 LYS A O 1
ATOM 625 N N . LEU A 1 80 ? 10.723 -12.529 -30.595 1.00 96.12 80 LEU A N 1
ATOM 626 C CA . LEU A 1 80 ? 10.807 -12.999 -29.211 1.00 96.12 80 LEU A CA 1
ATOM 627 C C . LEU A 1 80 ? 10.561 -11.867 -28.213 1.00 96.12 80 LEU A C 1
ATOM 629 O O . LEU A 1 80 ? 9.780 -12.058 -27.289 1.00 96.12 80 LEU A O 1
ATOM 633 N N . THR A 1 81 ? 11.149 -10.690 -28.424 1.00 96.12 81 THR A N 1
ATOM 634 C CA . THR A 1 81 ? 10.949 -9.517 -27.565 1.00 96.12 81 THR A CA 1
ATOM 635 C C . THR A 1 81 ? 9.488 -9.088 -27.534 1.00 96.12 81 THR A C 1
ATOM 637 O O . THR A 1 81 ? 8.970 -8.795 -26.464 1.00 96.12 81 THR A O 1
ATOM 640 N N . LEU A 1 82 ? 8.794 -9.106 -28.678 1.00 95.38 82 LEU A N 1
ATOM 641 C CA . LEU A 1 82 ? 7.357 -8.816 -28.720 1.00 95.38 82 LEU A CA 1
ATOM 642 C C . LEU A 1 82 ? 6.549 -9.838 -27.912 1.00 95.38 82 LEU A C 1
ATOM 644 O O . LEU A 1 82 ? 5.736 -9.452 -27.082 1.00 95.38 82 LEU A O 1
ATOM 648 N N . LYS A 1 83 ? 6.827 -11.136 -28.084 1.00 95.31 83 LYS A N 1
ATOM 649 C CA . LYS A 1 83 ? 6.168 -12.188 -27.295 1.00 95.31 83 LYS A CA 1
ATOM 650 C C . LYS A 1 83 ? 6.451 -12.066 -25.799 1.00 95.31 83 LYS A C 1
ATOM 652 O O . LYS A 1 83 ? 5.573 -12.349 -24.991 1.00 95.31 83 LYS A O 1
ATOM 657 N N . LEU A 1 84 ? 7.669 -11.671 -25.434 1.00 95.38 84 LEU A N 1
ATOM 658 C CA . LEU A 1 84 ? 8.050 -11.449 -24.044 1.00 95.38 84 LEU A CA 1
ATOM 659 C C . LEU A 1 84 ? 7.301 -10.250 -23.456 1.00 95.38 84 LEU A C 1
ATOM 661 O O . LEU A 1 84 ? 6.792 -10.351 -22.346 1.00 95.38 84 LEU A O 1
ATOM 665 N N . ALA A 1 85 ? 7.189 -9.152 -24.208 1.00 92.88 85 ALA A N 1
ATOM 666 C CA . ALA A 1 85 ? 6.418 -7.984 -23.796 1.00 92.88 85 ALA A CA 1
ATOM 667 C C . ALA A 1 85 ? 4.931 -8.326 -23.595 1.00 92.88 85 ALA A C 1
ATOM 669 O O . ALA A 1 85 ? 4.347 -7.927 -22.590 1.00 92.88 85 ALA A O 1
ATOM 670 N N . ASP A 1 86 ? 4.341 -9.123 -24.491 1.00 93.00 86 ASP A N 1
ATOM 671 C CA . ASP A 1 86 ? 2.958 -9.593 -24.353 1.00 93.00 86 ASP A CA 1
ATOM 672 C C . ASP A 1 86 ? 2.782 -10.475 -23.106 1.00 93.00 86 ASP A C 1
ATOM 674 O O . ASP A 1 86 ? 1.856 -10.270 -22.320 1.00 93.00 86 ASP A O 1
ATOM 678 N N . ALA A 1 87 ? 3.689 -11.431 -22.881 1.00 90.25 87 ALA A N 1
ATOM 679 C CA . ALA A 1 87 ? 3.651 -12.295 -21.702 1.00 90.25 87 ALA A CA 1
ATOM 680 C C . ALA A 1 87 ? 3.806 -11.495 -20.399 1.00 90.25 87 ALA A C 1
ATOM 682 O O . ALA A 1 87 ? 3.087 -11.737 -19.431 1.00 90.25 87 ALA A O 1
ATOM 683 N N . GLN A 1 88 ? 4.699 -10.504 -20.386 1.00 89.12 88 GLN A N 1
ATOM 684 C CA . GLN A 1 88 ? 4.869 -9.598 -19.256 1.00 89.12 88 GLN A CA 1
ATOM 685 C C . GLN A 1 88 ? 3.597 -8.787 -18.992 1.00 89.12 88 GLN A C 1
ATOM 687 O O . GLN A 1 88 ? 3.217 -8.616 -17.838 1.00 89.12 88 GLN A O 1
ATOM 692 N N . GLN A 1 89 ? 2.910 -8.324 -20.036 1.00 84.62 89 GLN A N 1
ATOM 693 C CA . GLN A 1 89 ? 1.663 -7.581 -19.880 1.00 84.62 89 GLN A CA 1
ATOM 694 C C . GLN A 1 89 ? 0.557 -8.435 -19.249 1.00 84.62 89 GLN A C 1
ATOM 696 O O . GLN A 1 89 ? -0.160 -7.942 -18.382 1.00 84.62 89 GLN A O 1
ATOM 701 N N . VAL A 1 90 ? 0.434 -9.706 -19.642 1.00 86.75 90 VAL A N 1
ATOM 702 C CA . VAL A 1 90 ? -0.522 -10.643 -19.026 1.00 86.75 90 VAL A CA 1
ATOM 703 C C . VAL A 1 90 ? -0.184 -10.865 -17.551 1.00 86.75 90 VAL A C 1
ATOM 705 O O . VAL A 1 90 ? -1.057 -10.742 -16.698 1.00 86.75 90 VAL A O 1
ATOM 708 N N . LEU A 1 91 ? 1.093 -11.080 -17.223 1.00 85.19 91 LEU A N 1
ATOM 709 C CA . LEU A 1 91 ? 1.527 -11.227 -15.829 1.00 85.19 91 LEU A CA 1
ATOM 710 C C . LEU A 1 91 ? 1.237 -9.977 -14.991 1.00 85.19 91 LEU A C 1
ATOM 712 O O . LEU A 1 91 ? 0.823 -10.084 -13.842 1.00 85.19 91 LEU A O 1
ATOM 716 N N . LEU A 1 92 ? 1.417 -8.783 -15.559 1.00 81.56 92 LEU A N 1
ATOM 717 C CA . LEU A 1 92 ? 1.074 -7.534 -14.880 1.00 81.56 92 LEU A CA 1
ATOM 718 C C . LEU A 1 92 ? -0.437 -7.372 -14.666 1.00 81.56 92 LEU A C 1
ATOM 720 O O . LEU A 1 92 ? -0.828 -6.685 -13.728 1.00 81.56 92 LEU A O 1
ATOM 724 N N . GLN A 1 93 ? -1.284 -7.980 -15.501 1.00 79.81 93 GLN A N 1
ATOM 725 C CA . GLN A 1 93 ? -2.736 -7.994 -15.290 1.00 79.81 93 GLN A CA 1
ATOM 726 C C . GLN A 1 93 ? -3.134 -8.958 -14.170 1.00 79.81 93 GLN A C 1
ATOM 728 O O . GLN A 1 93 ? -3.978 -8.602 -13.351 1.00 79.81 93 GLN A O 1
ATOM 733 N N . ASP A 1 94 ? -2.496 -10.128 -14.099 1.00 79.69 94 ASP A N 1
ATOM 734 C CA . ASP A 1 94 ? -2.775 -11.132 -13.067 1.00 79.69 94 ASP A CA 1
ATOM 735 C C . ASP A 1 94 ? -2.237 -10.716 -11.686 1.00 79.69 94 ASP A C 1
ATOM 737 O O . ASP A 1 94 ? -2.866 -10.978 -10.662 1.00 79.69 94 ASP A O 1
ATOM 741 N N . CYS A 1 95 ? -1.095 -10.023 -11.651 1.00 75.56 95 CYS A N 1
ATOM 742 C CA . CYS A 1 95 ? -0.447 -9.548 -10.423 1.00 75.56 95 CYS A CA 1
ATOM 743 C C . CYS A 1 95 ? -0.749 -8.073 -10.100 1.00 75.56 95 CYS A C 1
ATOM 745 O O . CYS A 1 95 ? -0.227 -7.523 -9.128 1.00 75.56 95 CYS A O 1
ATOM 747 N N . GLY A 1 96 ? -1.544 -7.400 -10.932 1.00 69.25 96 GLY A N 1
ATOM 748 C CA . GLY A 1 96 ? -1.801 -5.970 -10.826 1.00 69.25 96 GLY A CA 1
ATOM 749 C C . GLY A 1 96 ? -2.758 -5.635 -9.688 1.00 69.25 96 GLY A C 1
ATOM 750 O O . GLY A 1 96 ? -3.924 -6.021 -9.702 1.00 69.25 96 GLY A O 1
ATOM 751 N N . LEU A 1 97 ? -2.301 -4.834 -8.726 1.00 69.69 97 LEU A N 1
ATOM 752 C CA . LEU A 1 97 ? -3.179 -4.229 -7.726 1.00 69.69 97 LEU A CA 1
ATOM 753 C C . LEU A 1 97 ? -3.703 -2.888 -8.246 1.00 69.69 97 LEU A C 1
ATOM 755 O O . LEU A 1 97 ? -2.929 -1.968 -8.511 1.00 69.69 97 LEU A O 1
ATOM 759 N N . THR A 1 98 ? -5.026 -2.761 -8.363 1.00 75.44 98 THR A N 1
ATOM 760 C CA . THR A 1 98 ? -5.681 -1.488 -8.698 1.00 75.44 98 THR A CA 1
ATOM 761 C C . THR A 1 98 ? -6.264 -0.860 -7.442 1.00 75.44 98 THR A C 1
ATOM 763 O O . THR A 1 98 ? -7.069 -1.477 -6.748 1.00 75.44 98 THR A O 1
ATOM 766 N N . TRP A 1 99 ? -5.872 0.382 -7.173 1.00 74.69 99 TRP A N 1
ATOM 767 C CA . TRP A 1 99 ? -6.296 1.130 -5.996 1.00 74.69 99 TRP A CA 1
ATOM 768 C C . TRP A 1 99 ? -7.302 2.200 -6.402 1.00 74.69 99 TRP A C 1
ATOM 770 O O . TRP A 1 99 ? -7.049 2.989 -7.312 1.00 74.69 99 TRP A O 1
ATOM 780 N N . PHE A 1 100 ? -8.428 2.253 -5.696 1.00 77.88 100 PHE A N 1
ATOM 781 C CA . PHE A 1 100 ? -9.391 3.341 -5.815 1.00 77.88 100 PHE A CA 1
ATOM 782 C C . PHE A 1 100 ? -9.215 4.262 -4.616 1.00 77.88 100 PHE A C 1
ATOM 784 O O . PHE A 1 100 ? -9.421 3.851 -3.476 1.00 77.88 100 PHE A O 1
ATOM 791 N N . VAL A 1 101 ? -8.798 5.499 -4.875 1.00 76.31 101 VAL A N 1
ATOM 792 C CA . VAL A 1 101 ? -8.463 6.466 -3.830 1.00 76.31 101 VAL A CA 1
ATOM 793 C C . VAL A 1 101 ? -9.332 7.708 -3.980 1.00 76.31 101 VAL A C 1
ATOM 795 O O . VAL A 1 101 ? -9.551 8.187 -5.092 1.00 76.31 101 VAL A O 1
ATOM 798 N N . SER A 1 102 ? -9.819 8.235 -2.855 1.00 76.75 102 SER A N 1
ATOM 799 C CA . SER A 1 102 ? -10.563 9.494 -2.832 1.00 76.75 102 SER A CA 1
ATOM 800 C C . SER A 1 102 ? -9.651 10.688 -3.134 1.00 76.75 102 SER A C 1
ATOM 802 O O . SER A 1 102 ? -8.538 10.780 -2.611 1.00 76.75 102 SER A O 1
ATOM 804 N N . ALA A 1 103 ? -10.152 11.618 -3.949 1.00 78.31 103 ALA A N 1
ATOM 805 C CA . ALA A 1 103 ? -9.513 12.902 -4.241 1.00 78.31 103 ALA A CA 1
ATOM 806 C C . ALA A 1 103 ? -9.859 13.999 -3.214 1.00 78.31 103 ALA A C 1
ATOM 808 O O . ALA A 1 103 ? -9.473 15.153 -3.393 1.00 78.31 103 ALA A O 1
ATOM 809 N N . GLU A 1 104 ? -10.603 13.664 -2.158 1.00 78.31 104 GLU A N 1
ATOM 810 C CA . GLU A 1 104 ? -10.974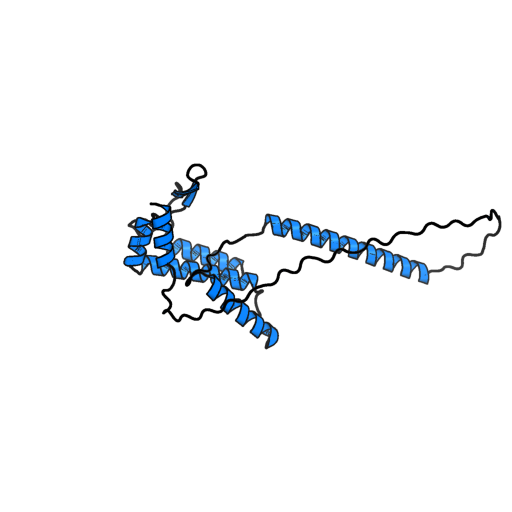 14.620 -1.115 1.00 78.31 104 GLU A CA 1
ATOM 811 C C . GLU A 1 104 ? -9.759 15.106 -0.297 1.00 78.31 104 GLU A C 1
ATOM 813 O O . GLU A 1 104 ? -8.758 14.384 -0.172 1.00 78.31 104 GLU A O 1
ATOM 818 N N . PRO A 1 105 ? -9.835 16.319 0.292 1.00 65.75 105 PRO A N 1
ATOM 819 C CA . PRO A 1 105 ? -8.796 16.846 1.172 1.00 65.75 105 PRO A CA 1
ATOM 820 C C . PRO A 1 105 ? -8.488 15.873 2.317 1.00 65.75 105 PRO A C 1
ATOM 822 O O . PRO A 1 105 ? -9.342 15.591 3.149 1.00 65.75 105 PRO A O 1
ATOM 825 N N . GLY A 1 106 ? -7.260 15.349 2.324 1.00 70.12 106 GLY A N 1
ATOM 826 C CA . GLY A 1 106 ? -6.755 14.369 3.289 1.00 70.12 106 GLY A CA 1
ATOM 827 C C . GLY A 1 106 ? -6.805 12.905 2.837 1.00 70.12 106 GLY A C 1
ATOM 828 O O . GLY A 1 106 ? -6.433 12.010 3.600 1.00 70.12 106 GLY A O 1
ATOM 829 N N . GLY A 1 107 ? -7.185 12.630 1.585 1.00 76.44 107 GLY A N 1
ATOM 830 C CA . GLY A 1 107 ? -6.817 11.379 0.917 1.00 76.44 107 GLY A CA 1
ATOM 831 C C . GLY A 1 107 ? -5.291 11.206 0.836 1.00 76.44 107 GLY A C 1
ATOM 832 O O . GLY A 1 107 ? -4.534 12.124 1.141 1.00 76.44 107 GLY A O 1
ATOM 833 N N . ILE A 1 108 ? -4.818 10.031 0.418 1.00 83.50 108 ILE A N 1
ATOM 834 C CA . ILE A 1 108 ? -3.373 9.767 0.244 1.00 83.50 108 ILE A CA 1
ATOM 835 C C . ILE A 1 108 ? -2.811 10.385 -1.055 1.00 83.50 108 ILE A C 1
ATOM 837 O O . ILE A 1 108 ? -1.604 10.584 -1.186 1.00 83.50 108 ILE A O 1
ATOM 841 N N . LEU A 1 109 ? -3.683 10.751 -2.007 1.00 85.31 109 LEU A N 1
ATOM 842 C CA . LEU A 1 109 ? -3.289 11.285 -3.318 1.00 85.31 109 LEU A CA 1
ATOM 843 C C . LEU A 1 109 ? -2.380 12.529 -3.260 1.00 85.31 109 LEU A C 1
ATOM 845 O O . LEU A 1 109 ? -1.393 12.537 -3.996 1.00 85.31 109 LEU A O 1
ATOM 849 N N . PRO A 1 110 ? -2.631 13.556 -2.421 1.00 84.12 110 PRO A N 1
ATOM 850 C CA . PRO A 1 110 ? -1.738 14.711 -2.318 1.00 84.12 110 PRO A CA 1
ATOM 851 C C . PRO A 1 110 ? -0.324 14.331 -1.859 1.00 84.12 110 PRO A C 1
ATOM 853 O O . PRO A 1 110 ? 0.653 14.802 -2.440 1.00 84.12 110 PRO A O 1
ATOM 856 N N . THR A 1 111 ? -0.211 13.435 -0.874 1.00 84.00 111 THR A N 1
ATOM 857 C CA . THR A 1 111 ? 1.076 12.927 -0.375 1.00 84.00 111 THR A CA 1
ATOM 858 C C . THR A 1 111 ? 1.828 12.185 -1.478 1.00 84.00 111 THR A C 1
ATOM 860 O O . THR A 1 111 ? 2.975 12.505 -1.777 1.00 84.00 111 THR A O 1
ATOM 863 N N . MET A 1 112 ? 1.149 11.259 -2.159 1.00 86.69 112 MET A N 1
ATOM 864 C CA . MET A 1 112 ? 1.686 10.524 -3.309 1.00 86.69 112 MET A CA 1
ATOM 865 C C . MET A 1 112 ? 2.143 11.462 -4.436 1.00 86.69 112 MET A C 1
ATOM 867 O O . MET A 1 112 ? 3.212 11.278 -5.018 1.00 86.69 112 MET A O 1
ATOM 871 N N . PHE A 1 113 ? 1.366 12.503 -4.736 1.00 87.44 113 PHE A N 1
ATOM 872 C CA . PHE A 1 113 ? 1.733 13.484 -5.752 1.00 87.44 113 PHE A CA 1
ATOM 873 C C . PHE A 1 113 ? 2.998 14.265 -5.370 1.00 87.44 113 PHE A C 1
ATOM 875 O O . PHE A 1 113 ? 3.887 14.427 -6.214 1.00 87.44 113 PHE A O 1
ATOM 882 N N . GLY A 1 114 ? 3.114 14.691 -4.108 1.00 86.75 114 GLY A N 1
ATOM 883 C CA . GLY A 1 114 ? 4.306 15.350 -3.571 1.00 86.75 114 GLY A CA 1
ATOM 884 C C . GLY A 1 114 ? 5.557 14.490 -3.739 1.00 86.75 114 GLY A C 1
ATOM 885 O O . GLY A 1 114 ? 6.506 14.908 -4.403 1.00 86.75 114 GLY A O 1
ATOM 886 N N . VAL A 1 115 ? 5.497 13.243 -3.267 1.00 88.38 115 VAL A N 1
ATOM 887 C CA . VAL A 1 115 ? 6.591 12.263 -3.371 1.00 88.38 115 VAL A CA 1
ATOM 888 C C . VAL A 1 115 ? 6.988 12.016 -4.827 1.00 88.38 115 VAL A C 1
ATOM 890 O O . VAL A 1 115 ? 8.168 12.039 -5.172 1.00 88.38 115 VAL A O 1
ATOM 893 N N . SER A 1 116 ? 6.011 11.852 -5.724 1.00 90.19 116 SER A N 1
ATOM 894 C CA . SER A 1 116 ? 6.294 11.650 -7.149 1.00 90.19 116 SER A CA 1
ATOM 895 C C . SER A 1 116 ? 6.975 12.855 -7.803 1.00 90.19 116 SER A C 1
ATOM 897 O O . SER A 1 116 ? 7.819 12.692 -8.687 1.00 90.19 116 SER A O 1
ATOM 899 N N . SER A 1 117 ? 6.632 14.065 -7.361 1.00 90.81 117 SER A N 1
ATOM 900 C CA . SER A 1 117 ? 7.214 15.304 -7.873 1.00 90.81 117 SER A CA 1
ATOM 901 C C . SER A 1 117 ? 8.656 15.468 -7.402 1.00 90.81 117 SER A C 1
ATOM 903 O O . SER A 1 117 ? 9.514 15.864 -8.187 1.00 90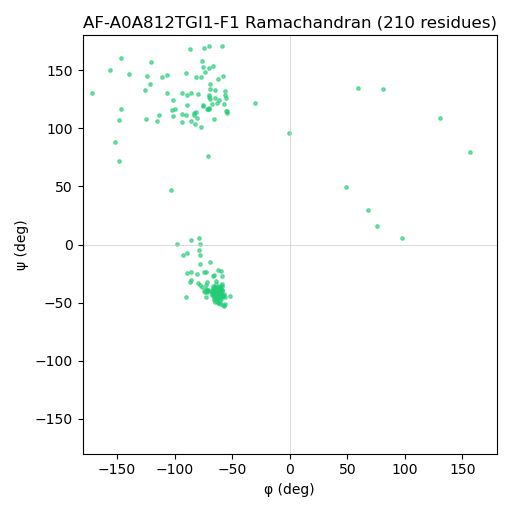.81 117 SER A O 1
ATOM 905 N N . GLU A 1 118 ? 8.942 15.136 -6.144 1.00 88.94 118 GLU A N 1
ATOM 906 C CA . GLU A 1 118 ? 10.300 15.140 -5.595 1.00 88.94 118 GLU A CA 1
ATOM 907 C C . GLU A 1 118 ? 11.181 14.080 -6.248 1.00 88.94 118 GLU A C 1
ATOM 909 O O . GLU A 1 118 ? 12.297 14.388 -6.663 1.00 88.94 118 GLU A O 1
ATOM 914 N N . TRP A 1 119 ? 10.656 12.869 -6.443 1.00 91.69 119 TRP A N 1
ATOM 915 C CA . TRP A 1 119 ? 11.371 11.800 -7.133 1.00 91.69 119 TRP A CA 1
ATOM 916 C C . TRP A 1 119 ? 11.740 12.196 -8.570 1.00 91.69 119 TRP A C 1
ATOM 918 O O . TRP A 1 119 ? 12.876 11.992 -8.992 1.00 91.69 119 TRP A O 1
ATOM 928 N N . ARG A 1 120 ? 10.823 12.836 -9.314 1.00 89.56 120 ARG A N 1
ATOM 929 C CA . ARG A 1 120 ? 11.116 13.352 -10.666 1.00 89.56 120 ARG A CA 1
ATOM 930 C C . ARG A 1 120 ? 12.183 14.443 -10.655 1.00 89.56 120 ARG A C 1
ATOM 932 O O . ARG A 1 120 ? 13.104 14.393 -11.461 1.00 89.56 120 ARG A O 1
ATOM 939 N N . LYS A 1 121 ? 12.104 15.395 -9.720 1.00 91.50 121 LYS A N 1
ATOM 940 C CA . LYS A 1 121 ? 13.142 16.428 -9.562 1.00 91.50 121 LYS A CA 1
ATOM 941 C C . LYS A 1 121 ? 14.505 15.805 -9.262 1.00 91.50 121 LYS A C 1
ATOM 943 O O . LYS A 1 121 ? 15.509 16.239 -9.821 1.00 91.50 121 LYS A O 1
ATOM 948 N N . LEU A 1 122 ? 14.548 14.783 -8.407 1.00 88.56 122 LEU A N 1
ATOM 949 C CA . LEU A 1 122 ? 15.775 14.058 -8.083 1.00 88.56 122 LEU A CA 1
ATOM 950 C C . LEU A 1 122 ? 16.327 13.309 -9.302 1.00 88.56 122 LEU A C 1
ATOM 952 O O . LEU A 1 122 ? 17.535 13.297 -9.514 1.00 88.56 122 LEU A O 1
ATOM 956 N N . GLN A 1 123 ? 15.452 12.756 -10.142 1.00 89.69 123 GLN A N 1
ATOM 957 C CA . GLN A 1 123 ? 15.836 12.095 -11.389 1.00 89.69 123 GLN A CA 1
ATOM 958 C C . GLN A 1 123 ? 16.506 13.058 -12.373 1.00 89.69 123 GLN A C 1
ATOM 960 O O . GLN A 1 123 ? 17.479 12.687 -13.026 1.00 89.69 123 GLN A O 1
ATOM 965 N N . GLU A 1 124 ? 16.000 14.287 -12.466 1.00 89.25 124 GLU A N 1
ATOM 966 C CA . GLU A 1 124 ? 16.533 15.325 -13.353 1.00 89.25 124 GLU A CA 1
ATOM 967 C C . GLU A 1 124 ? 17.831 15.950 -12.823 1.00 89.25 124 GLU A C 1
ATOM 969 O O . GLU A 1 124 ? 18.727 16.265 -13.604 1.00 89.25 124 GLU A O 1
ATOM 974 N N . THR A 1 125 ? 17.948 16.131 -11.506 1.00 91.69 125 THR A N 1
ATOM 975 C CA . THR A 1 125 ? 19.086 16.834 -10.886 1.00 91.69 125 THR A CA 1
ATOM 976 C C . THR A 1 125 ? 20.241 15.905 -10.524 1.00 91.69 125 THR A C 1
ATOM 978 O O . THR A 1 125 ? 21.395 16.214 -10.817 1.00 91.69 125 THR A O 1
ATOM 981 N N . SER A 1 126 ? 19.942 14.760 -9.910 1.00 87.06 126 SER A N 1
ATOM 982 C CA . SER A 1 126 ? 20.924 13.857 -9.307 1.00 87.06 126 SER A CA 1
ATOM 983 C C . SER A 1 126 ? 20.454 12.400 -9.397 1.00 87.06 126 SER A C 1
ATOM 985 O O . SER A 1 126 ? 20.123 11.786 -8.379 1.00 87.06 126 SER A O 1
ATOM 987 N N . PRO A 1 127 ? 20.468 11.790 -10.597 1.00 84.44 127 PRO A N 1
ATOM 988 C CA . PRO A 1 127 ? 19.954 10.433 -10.801 1.00 84.44 127 PRO A CA 1
ATOM 989 C C . PRO A 1 127 ? 20.708 9.360 -9.999 1.00 84.44 127 PRO A C 1
ATOM 991 O O . PRO A 1 127 ? 20.157 8.302 -9.721 1.00 84.44 127 PRO A O 1
ATOM 994 N N . HIS A 1 128 ? 21.949 9.637 -9.587 1.00 84.38 128 HIS A N 1
ATOM 995 C CA . HIS A 1 128 ? 22.770 8.739 -8.769 1.00 84.38 128 HIS A CA 1
ATOM 996 C C . HIS A 1 128 ? 22.264 8.575 -7.324 1.00 84.38 128 HIS A C 1
ATOM 998 O O . HIS A 1 128 ? 22.700 7.657 -6.638 1.00 84.38 128 HIS A O 1
ATOM 1004 N N . LEU A 1 129 ? 21.364 9.448 -6.858 1.00 82.75 129 LEU A N 1
ATOM 1005 C CA . LEU A 1 129 ? 20.765 9.373 -5.521 1.00 82.75 129 LEU A CA 1
ATOM 1006 C C . LEU A 1 129 ? 19.488 8.522 -5.483 1.00 82.75 129 LEU A C 1
ATOM 1008 O O . LEU A 1 129 ? 18.957 8.269 -4.405 1.00 82.75 129 LEU A O 1
ATOM 1012 N N . ILE A 1 130 ? 18.975 8.086 -6.638 1.00 84.94 130 ILE A N 1
ATOM 1013 C CA . ILE A 1 130 ? 17.769 7.260 -6.698 1.00 84.94 130 ILE A CA 1
ATOM 1014 C C . ILE A 1 130 ? 18.142 5.813 -6.385 1.00 84.94 130 ILE A C 1
ATOM 1016 O O . ILE A 1 130 ? 18.746 5.121 -7.201 1.00 84.94 130 ILE A O 1
ATOM 1020 N N . THR A 1 131 ? 17.735 5.351 -5.207 1.00 82.56 131 THR A N 1
ATOM 1021 C CA . THR A 1 131 ? 17.934 3.970 -4.748 1.00 82.56 131 THR A CA 1
ATOM 1022 C C . THR A 1 131 ? 16.790 3.042 -5.145 1.00 82.56 131 THR A C 1
ATOM 1024 O O . THR A 1 131 ? 16.998 1.840 -5.269 1.00 82.56 131 THR A O 1
ATOM 1027 N N . SER A 1 132 ? 15.588 3.586 -5.367 1.00 84.19 132 SER A N 1
ATOM 1028 C CA . SER A 1 132 ? 14.376 2.790 -5.585 1.00 84.19 132 SER A CA 1
ATOM 1029 C C . SER A 1 132 ? 13.483 3.376 -6.686 1.00 84.19 132 SER A C 1
ATOM 1031 O O . SER A 1 132 ? 13.406 4.602 -6.854 1.00 84.19 132 SER A O 1
ATOM 1033 N N . PRO A 1 133 ? 12.774 2.521 -7.448 1.00 88.44 133 PRO A N 1
ATOM 1034 C CA . PRO A 1 133 ? 11.849 2.976 -8.475 1.00 88.44 133 PRO A CA 1
ATOM 1035 C C . PRO A 1 133 ? 10.612 3.634 -7.841 1.00 88.44 133 PRO A C 1
ATOM 1037 O O . PRO A 1 133 ? 10.190 3.280 -6.741 1.00 88.44 133 PRO A O 1
ATOM 1040 N N . LEU A 1 134 ? 9.995 4.579 -8.559 1.00 87.69 134 LEU A N 1
ATOM 1041 C CA . LEU A 1 134 ? 8.840 5.337 -8.061 1.00 87.69 134 LEU A CA 1
ATOM 1042 C C . LEU A 1 134 ? 7.691 4.458 -7.515 1.00 87.69 134 LEU A C 1
ATOM 1044 O O . LEU A 1 134 ? 7.190 4.782 -6.442 1.00 87.69 134 LEU A O 1
ATOM 1048 N N . PRO A 1 135 ? 7.264 3.354 -8.167 1.00 85.56 135 PRO A N 1
ATOM 1049 C CA . PRO A 1 135 ? 6.183 2.515 -7.639 1.00 85.56 135 PRO A CA 1
ATOM 1050 C C . PRO A 1 135 ? 6.467 1.941 -6.244 1.00 85.56 135 PRO A C 1
ATOM 1052 O O . PRO A 1 135 ? 5.569 1.924 -5.405 1.00 85.56 135 PRO A O 1
ATOM 1055 N N . THR A 1 136 ? 7.713 1.536 -5.982 1.00 87.44 136 THR A N 1
ATOM 1056 C CA . THR A 1 136 ? 8.167 1.057 -4.668 1.00 87.44 136 THR A CA 1
ATOM 1057 C C . THR A 1 136 ? 8.042 2.158 -3.623 1.00 87.44 136 THR A C 1
ATOM 1059 O O . THR A 1 136 ? 7.417 1.956 -2.586 1.00 87.44 136 THR A O 1
ATOM 1062 N N . LEU A 1 137 ? 8.562 3.351 -3.924 1.00 88.00 137 LEU A N 1
ATOM 1063 C CA . LEU A 1 137 ? 8.494 4.488 -3.008 1.00 88.00 137 LEU A CA 1
ATOM 1064 C C . LEU A 1 137 ? 7.041 4.868 -2.690 1.00 88.00 137 LEU A C 1
ATOM 1066 O O . LEU A 1 137 ? 6.689 5.099 -1.538 1.00 88.00 137 LEU A O 1
ATOM 1070 N N . MET A 1 138 ? 6.180 4.867 -3.707 1.00 87.94 138 MET A N 1
ATOM 1071 C CA . MET A 1 138 ? 4.759 5.173 -3.557 1.00 87.94 138 MET A CA 1
ATOM 1072 C C . MET A 1 138 ? 4.042 4.150 -2.674 1.00 87.94 138 MET A C 1
ATOM 1074 O O . MET A 1 138 ? 3.234 4.548 -1.838 1.00 87.94 138 MET A O 1
ATOM 1078 N N . MET A 1 139 ? 4.348 2.855 -2.819 1.00 87.25 139 MET A N 1
ATOM 1079 C CA . MET A 1 139 ? 3.803 1.814 -1.943 1.00 87.25 139 MET A CA 1
ATOM 1080 C C . MET A 1 139 ? 4.249 2.021 -0.493 1.00 87.25 139 MET A C 1
ATOM 1082 O O . MET A 1 139 ? 3.415 1.992 0.411 1.00 87.25 139 MET A O 1
ATOM 1086 N N . SER A 1 140 ? 5.533 2.312 -0.269 1.00 86.56 140 SER A N 1
ATOM 1087 C CA . SER A 1 140 ? 6.054 2.611 1.068 1.00 86.56 140 SER A CA 1
ATOM 1088 C C . SER A 1 140 ? 5.340 3.803 1.703 1.00 86.56 140 SER A C 1
ATOM 1090 O O . SER A 1 140 ? 4.897 3.696 2.843 1.00 86.56 140 SER A O 1
ATOM 1092 N N . CYS A 1 141 ? 5.116 4.889 0.956 1.00 86.81 141 CYS A N 1
ATOM 1093 C CA . CYS A 1 141 ? 4.377 6.052 1.456 1.00 86.81 141 CYS A C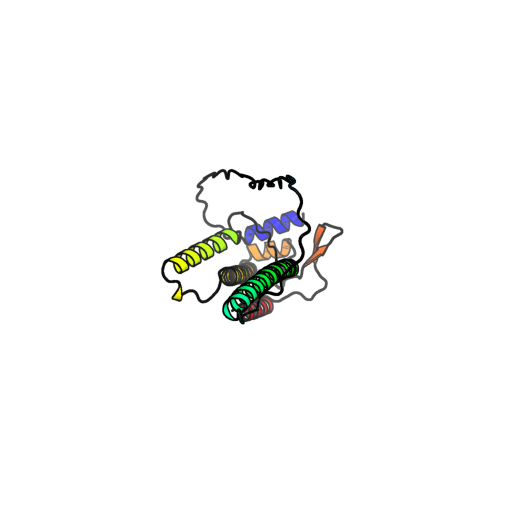A 1
ATOM 1094 C C . CYS A 1 141 ? 2.927 5.724 1.840 1.00 86.81 141 CYS A C 1
ATOM 1096 O O . CYS A 1 141 ? 2.423 6.239 2.836 1.00 86.81 141 CYS A O 1
ATOM 1098 N N . VAL A 1 142 ? 2.243 4.864 1.075 1.00 87.56 142 VAL A N 1
ATOM 1099 C CA . VAL A 1 142 ? 0.881 4.417 1.414 1.00 87.56 142 VAL A CA 1
ATOM 1100 C C . VAL A 1 142 ? 0.886 3.621 2.722 1.00 87.56 142 VAL A C 1
ATOM 1102 O O . VAL A 1 142 ? 0.028 3.841 3.578 1.00 87.56 142 VAL A O 1
ATOM 1105 N N . LEU A 1 143 ? 1.848 2.712 2.891 1.00 88.69 143 LEU A N 1
ATOM 1106 C CA . LEU A 1 143 ? 1.981 1.879 4.088 1.00 88.69 143 LEU A CA 1
ATOM 1107 C C . LEU A 1 143 ? 2.329 2.702 5.339 1.00 88.69 143 LEU A C 1
ATOM 1109 O O . LEU A 1 143 ? 1.751 2.479 6.404 1.00 88.69 143 LEU A O 1
ATOM 1113 N N . GLU A 1 144 ? 3.218 3.685 5.213 1.00 87.75 144 GLU A N 1
ATOM 1114 C CA . GLU A 1 144 ? 3.571 4.604 6.302 1.00 87.75 144 GLU A CA 1
ATOM 1115 C C . GLU A 1 144 ? 2.373 5.445 6.744 1.00 87.75 144 GLU A C 1
ATOM 1117 O O . GLU A 1 144 ? 2.081 5.540 7.940 1.00 87.75 144 GLU A O 1
ATOM 1122 N N . GLU A 1 145 ? 1.639 6.009 5.785 1.00 86.69 145 GLU A N 1
ATOM 1123 C CA . GLU A 1 145 ? 0.448 6.801 6.074 1.00 86.69 145 GLU A CA 1
ATOM 1124 C C . GLU A 1 145 ? -0.647 5.947 6.726 1.00 86.69 145 GLU A C 1
ATOM 1126 O O . GLU A 1 145 ? -1.327 6.406 7.647 1.00 86.69 145 GLU A O 1
ATOM 1131 N N . LEU A 1 146 ? -0.802 4.689 6.298 1.00 86.81 146 LEU A N 1
ATOM 1132 C CA . LEU A 1 146 ? -1.738 3.751 6.910 1.00 86.81 146 LEU A CA 1
ATOM 1133 C C . LEU A 1 146 ? -1.424 3.562 8.398 1.00 86.81 146 LEU A C 1
ATOM 1135 O O . LEU A 1 146 ? -2.303 3.759 9.239 1.00 86.81 146 LEU A O 1
ATOM 1139 N N . VAL A 1 147 ? -0.171 3.247 8.737 1.00 87.56 147 VAL A N 1
ATOM 1140 C CA . VAL A 1 147 ? 0.264 3.080 10.133 1.00 87.56 147 VAL A CA 1
ATOM 1141 C C . VAL A 1 147 ? 0.080 4.375 10.922 1.00 87.56 147 VAL A C 1
ATOM 1143 O O . VAL A 1 147 ? -0.432 4.345 12.043 1.00 87.56 147 VAL A O 1
ATOM 1146 N N . ALA A 1 148 ? 0.437 5.524 10.345 1.00 87.19 148 ALA A N 1
ATOM 1147 C CA . ALA A 1 148 ? 0.273 6.822 10.993 1.00 87.19 148 ALA A CA 1
ATOM 1148 C C . ALA A 1 148 ? -1.198 7.115 11.333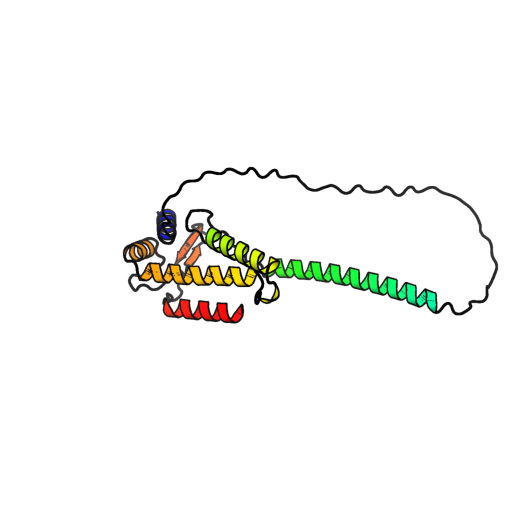 1.00 87.19 148 ALA A C 1
ATOM 1150 O O . ALA A 1 148 ? -1.499 7.549 12.447 1.00 87.19 148 ALA A O 1
ATOM 1151 N N . ARG A 1 149 ? -2.130 6.832 10.415 1.00 85.44 149 ARG A N 1
ATOM 1152 C CA . ARG A 1 149 ? -3.576 6.996 10.647 1.00 85.44 149 ARG A CA 1
ATOM 1153 C C . ARG A 1 149 ? -4.110 6.017 11.682 1.00 85.44 149 ARG A C 1
ATOM 1155 O O . ARG A 1 149 ? -4.899 6.415 12.539 1.00 85.44 149 ARG A O 1
ATOM 1162 N N . MET A 1 150 ? -3.658 4.765 11.661 1.00 85.31 150 MET A N 1
ATOM 1163 C CA . MET A 1 150 ? -4.072 3.780 12.664 1.00 85.31 150 MET A CA 1
ATOM 1164 C C . MET A 1 150 ? -3.595 4.170 14.068 1.00 85.31 150 MET A C 1
ATOM 1166 O O . MET A 1 150 ? -4.381 4.121 15.013 1.00 85.31 150 MET A O 1
ATOM 1170 N N . ARG A 1 151 ? -2.357 4.662 14.202 1.00 87.50 151 ARG A N 1
ATOM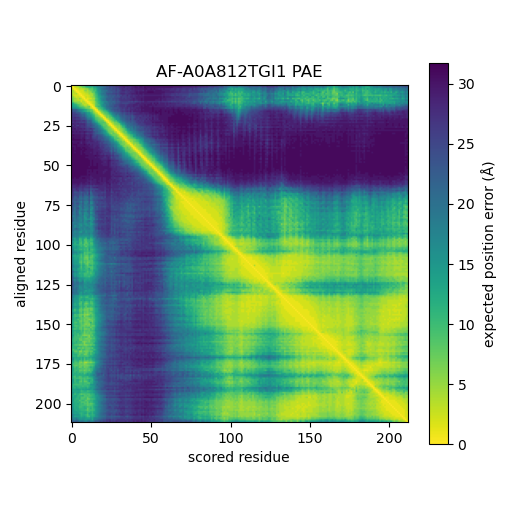 1171 C CA . ARG A 1 151 ? -1.836 5.214 15.464 1.00 87.50 151 ARG A CA 1
ATOM 1172 C C . ARG A 1 151 ? -2.659 6.401 15.956 1.00 87.50 151 ARG A C 1
ATOM 1174 O O . ARG A 1 151 ? -3.043 6.421 17.122 1.00 87.50 151 ARG A O 1
ATOM 1181 N N . LYS A 1 152 ? -2.982 7.357 15.076 1.00 85.31 152 LYS A N 1
ATOM 1182 C CA . LYS A 1 152 ? -3.845 8.505 15.416 1.00 85.31 152 LYS A CA 1
ATOM 1183 C C . LYS A 1 152 ? -5.226 8.067 15.897 1.00 85.31 152 LYS A C 1
ATOM 1185 O O . LYS A 1 152 ? -5.723 8.610 16.873 1.00 85.31 152 LYS A O 1
ATOM 1190 N N . THR A 1 153 ? -5.798 7.037 15.275 1.00 84.44 153 THR A N 1
ATOM 1191 C CA . THR A 1 153 ? -7.114 6.504 15.662 1.00 84.44 153 THR A CA 1
ATOM 1192 C C . THR A 1 153 ? -7.131 5.971 17.093 1.00 84.44 153 THR A C 1
ATOM 1194 O O . THR A 1 153 ? -8.128 6.127 17.788 1.00 84.44 153 THR A O 1
ATOM 1197 N N . VAL A 1 154 ? -6.042 5.332 17.531 1.00 82.75 154 VAL A N 1
ATOM 1198 C CA . VAL A 1 154 ? -5.912 4.808 18.900 1.00 82.75 154 VAL A CA 1
ATOM 1199 C C . VAL A 1 154 ? -5.547 5.914 19.895 1.00 82.75 154 VAL A C 1
ATOM 1201 O O . VAL A 1 154 ? -5.974 5.861 21.043 1.00 82.75 154 VAL A O 1
ATOM 1204 N N . ALA A 1 155 ? -4.773 6.915 19.469 1.00 85.12 155 ALA A N 1
ATOM 1205 C CA . ALA A 1 155 ? -4.328 8.011 20.329 1.00 85.12 155 ALA A CA 1
ATOM 1206 C C . ALA A 1 155 ? -5.412 9.075 20.585 1.00 85.12 155 ALA A C 1
ATOM 1208 O O . ALA A 1 155 ? -5.456 9.653 21.670 1.00 85.12 155 ALA A O 1
ATOM 1209 N N . GLU A 1 156 ? -6.271 9.358 19.604 1.00 87.19 156 GLU A N 1
ATOM 1210 C CA . GLU A 1 156 ? -7.296 10.400 19.693 1.00 87.19 156 GLU A CA 1
ATOM 1211 C C . GLU A 1 156 ? -8.674 9.819 20.029 1.00 87.19 156 GLU A C 1
ATOM 1213 O O . GLU A 1 156 ? -9.285 9.108 19.231 1.00 87.19 156 GLU A O 1
ATOM 1218 N N . GLU A 1 157 ? -9.227 10.199 21.184 1.00 83.75 157 GLU A N 1
ATOM 1219 C CA . GLU A 1 157 ? -10.507 9.674 21.685 1.00 83.75 157 GLU A CA 1
ATOM 1220 C C . GLU A 1 157 ? -11.685 9.931 20.724 1.00 83.75 157 GLU A C 1
ATOM 1222 O O . GLU A 1 157 ? -12.575 9.092 20.568 1.00 83.75 157 GLU A O 1
ATOM 1227 N N . ALA A 1 158 ? -11.688 11.079 20.036 1.00 84.00 158 ALA A N 1
ATOM 1228 C CA . ALA A 1 158 ? -12.711 11.409 19.044 1.00 84.00 158 ALA A CA 1
ATOM 1229 C C . ALA A 1 158 ? -12.659 10.463 17.831 1.00 84.00 158 ALA A C 1
ATOM 1231 O O . ALA A 1 158 ? -13.700 9.972 17.381 1.00 84.00 158 ALA A O 1
ATOM 1232 N N . MET A 1 159 ? -11.453 10.155 17.340 1.00 80.44 159 MET A N 1
ATOM 1233 C CA . MET A 1 159 ? -11.261 9.204 16.244 1.00 80.44 159 MET A CA 1
ATOM 1234 C C . MET A 1 159 ? -11.575 7.775 16.687 1.00 80.44 159 MET A C 1
ATOM 1236 O O . MET A 1 159 ? -12.242 7.050 15.952 1.00 80.44 159 MET A O 1
ATOM 1240 N N . GLN A 1 160 ? -11.178 7.388 17.901 1.00 83.62 160 GLN A N 1
ATOM 1241 C CA . GLN A 1 160 ? -11.472 6.072 18.467 1.00 83.62 160 GLN A CA 1
ATOM 1242 C C . GLN A 1 160 ? -12.983 5.836 18.589 1.00 83.62 160 GLN A C 1
ATOM 1244 O O . GLN A 1 160 ? -13.485 4.790 18.177 1.00 83.62 160 GLN A O 1
ATOM 1249 N N . LYS A 1 161 ? -13.732 6.826 19.094 1.00 85.00 161 LYS A N 1
ATOM 1250 C CA . LYS A 1 161 ? -15.200 6.774 19.172 1.00 85.00 161 LYS A CA 1
ATOM 1251 C C . LYS A 1 161 ? -15.831 6.626 17.791 1.00 85.00 161 LYS A C 1
ATOM 1253 O O . LYS A 1 161 ? -16.743 5.819 17.627 1.00 85.00 161 LYS A O 1
ATOM 1258 N N . SER A 1 162 ? -15.334 7.358 16.795 1.00 83.06 162 SER A N 1
ATOM 1259 C CA . SER A 1 162 ? -15.812 7.235 15.415 1.00 83.06 162 SER A CA 1
ATOM 1260 C C . SER A 1 162 ? -15.500 5.854 14.817 1.00 83.06 162 SER A C 1
ATOM 1262 O O . SER A 1 162 ? -16.373 5.241 14.203 1.00 83.06 162 SER A O 1
ATOM 1264 N N . ALA A 1 163 ? -14.305 5.312 15.072 1.00 83.44 163 ALA A N 1
ATOM 1265 C CA . ALA A 1 163 ? -13.894 3.974 14.639 1.00 83.44 163 ALA A CA 1
ATOM 1266 C C . ALA A 1 163 ? -14.758 2.869 15.258 1.00 83.44 163 ALA A C 1
ATOM 1268 O O . ALA A 1 163 ? -15.134 1.913 14.575 1.00 83.44 163 ALA A O 1
ATOM 1269 N N . LEU A 1 164 ? -15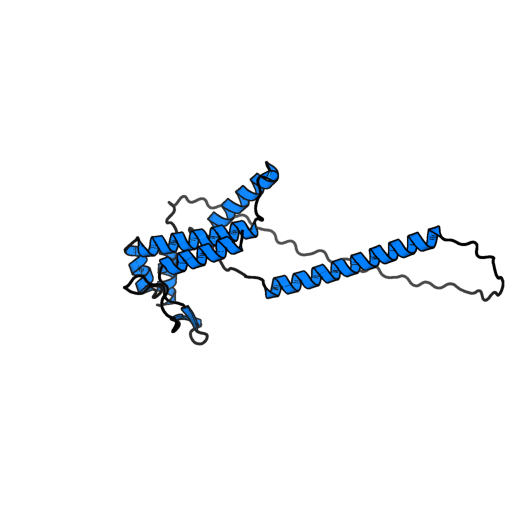.098 3.014 16.542 1.00 86.56 164 LEU A N 1
ATOM 1270 C CA . LEU A 1 164 ? -15.990 2.110 17.263 1.00 86.56 164 LEU A CA 1
ATOM 1271 C C . LEU A 1 164 ? -17.414 2.173 16.692 1.00 86.56 164 LEU A C 1
ATOM 1273 O O . LEU A 1 164 ? -18.006 1.137 16.404 1.00 86.56 164 LEU A O 1
ATOM 1277 N N . GLN A 1 165 ? -17.945 3.379 16.458 1.00 85.31 165 GLN A N 1
ATOM 1278 C CA . GLN A 1 165 ? -19.278 3.582 15.871 1.00 85.31 165 GLN A CA 1
ATOM 1279 C C . GLN A 1 165 ? -19.392 3.021 14.449 1.00 85.31 165 GLN A C 1
ATOM 1281 O O . GLN A 1 165 ? -20.417 2.443 14.092 1.00 85.31 165 GLN A O 1
ATOM 1286 N N . ALA A 1 166 ? -18.338 3.156 13.646 1.00 82.19 166 ALA A N 1
ATOM 1287 C CA . ALA A 1 166 ? -18.254 2.574 12.310 1.00 82.19 166 ALA A CA 1
ATOM 1288 C C . ALA A 1 166 ? -17.914 1.066 12.329 1.00 82.19 166 ALA A C 1
ATOM 1290 O O . ALA A 1 166 ? -17.915 0.401 11.293 1.00 82.19 166 ALA A O 1
ATOM 1291 N N . GLY A 1 167 ? -17.645 0.496 13.508 1.00 84.12 167 GLY A N 1
ATOM 1292 C CA . GLY A 1 167 ? -17.364 -0.924 13.696 1.00 84.12 167 GLY A CA 1
ATOM 1293 C C . GLY A 1 167 ? -16.041 -1.379 13.078 1.00 84.12 167 GLY A C 1
ATOM 1294 O O . GLY A 1 167 ? -15.961 -2.522 12.625 1.00 84.12 167 GLY A O 1
ATOM 1295 N N . TRP A 1 168 ? -15.040 -0.500 12.997 1.00 84.94 168 TRP A N 1
ATOM 1296 C CA . TRP A 1 168 ? -13.675 -0.821 12.552 1.00 84.94 168 TRP A CA 1
ATOM 1297 C C . TRP A 1 168 ? -12.794 -1.328 13.691 1.00 84.94 168 TRP A C 1
ATOM 1299 O O . TRP A 1 168 ? -11.953 -2.201 13.473 1.00 84.94 168 TRP A O 1
ATOM 1309 N N . CYS A 1 169 ? -13.032 -0.827 14.902 1.00 86.00 169 CYS A N 1
ATOM 1310 C CA . CYS A 1 169 ? -12.305 -1.215 16.103 1.00 86.00 169 CYS A CA 1
ATOM 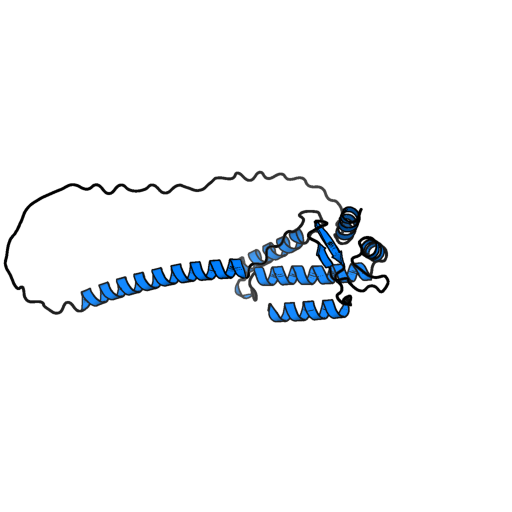1311 C C . CYS A 1 169 ? -13.248 -1.803 17.153 1.00 86.00 169 CYS A C 1
ATOM 1313 O O . CYS A 1 169 ? -14.449 -1.532 17.156 1.00 86.00 169 CYS A O 1
ATOM 1315 N N . THR A 1 170 ? -12.688 -2.595 18.059 1.00 84.31 170 THR A N 1
ATOM 1316 C CA . THR A 1 170 ? -13.355 -3.015 19.295 1.00 84.31 170 THR A CA 1
ATOM 1317 C C . THR A 1 170 ? -13.145 -1.980 20.404 1.00 84.31 170 THR A C 1
ATOM 1319 O O . THR A 1 170 ? -12.279 -1.110 20.299 1.00 84.31 170 THR A O 1
ATOM 1322 N N . GLU A 1 171 ? -13.891 -2.095 21.507 1.00 80.31 171 GLU A N 1
ATOM 1323 C CA . GLU A 1 171 ? -13.685 -1.260 22.706 1.00 80.31 171 GLU A CA 1
ATOM 1324 C C . GLU A 1 171 ? -12.270 -1.405 23.289 1.00 80.31 171 GLU A C 1
ATOM 1326 O O . GLU A 1 171 ? -11.736 -0.466 23.869 1.00 80.31 171 GLU A O 1
ATOM 1331 N N . ALA A 1 172 ? -11.629 -2.558 23.068 1.00 78.12 172 ALA A N 1
ATOM 1332 C CA . ALA A 1 172 ? -10.252 -2.824 23.472 1.00 78.12 172 ALA A CA 1
ATOM 1333 C C . ALA A 1 172 ? -9.198 -2.180 22.546 1.00 78.12 172 ALA A C 1
ATOM 1335 O O . ALA A 1 172 ? -8.003 -2.371 22.759 1.00 78.12 172 ALA A O 1
ATOM 1336 N N . GLY A 1 173 ? -9.609 -1.455 21.497 1.00 75.44 173 GLY A N 1
ATOM 1337 C CA . GLY A 1 173 ? -8.696 -0.810 20.548 1.00 75.44 173 GLY A CA 1
ATOM 1338 C C . GLY A 1 173 ? -8.042 -1.766 19.545 1.00 75.44 173 GLY A C 1
ATOM 1339 O O . GLY A 1 173 ? -7.054 -1.402 18.911 1.00 75.44 173 GLY A O 1
ATOM 1340 N N . THR A 1 174 ? -8.577 -2.982 19.386 1.00 86.06 174 THR A N 1
ATOM 1341 C CA . THR A 1 174 ? -8.131 -3.933 18.353 1.00 86.06 174 THR A CA 1
ATOM 1342 C C . THR A 1 174 ? -8.921 -3.761 17.058 1.00 86.06 174 THR A C 1
ATOM 1344 O O . THR A 1 174 ? -10.105 -3.418 17.080 1.00 86.06 174 THR A O 1
ATOM 1347 N N . TRP A 1 175 ? -8.271 -4.015 15.924 1.00 87.88 175 TRP A N 1
ATOM 1348 C CA . TRP A 1 175 ? -8.807 -3.811 14.579 1.00 87.88 175 TRP A CA 1
ATOM 1349 C C . TRP A 1 175 ? -9.550 -5.047 14.076 1.00 87.88 175 TRP A C 1
ATOM 1351 O O . TRP A 1 175 ? -9.032 -6.164 14.098 1.00 87.88 175 TRP A O 1
ATOM 1361 N N . LEU A 1 176 ? -10.777 -4.860 13.596 1.00 88.19 176 LEU A N 1
ATOM 1362 C CA . LEU A 1 176 ? -11.606 -5.945 13.081 1.00 88.19 176 LEU A CA 1
ATOM 1363 C C . LEU A 1 176 ? -11.303 -6.212 11.608 1.00 88.19 176 LEU A C 1
ATOM 1365 O O . LEU A 1 176 ? -11.370 -5.315 10.769 1.00 88.19 176 LEU A O 1
ATOM 1369 N N . TYR A 1 177 ? -11.077 -7.481 11.268 1.00 88.44 177 TYR A N 1
ATOM 1370 C CA . TYR A 1 177 ? -11.063 -7.895 9.871 1.00 88.44 177 TYR A CA 1
ATOM 1371 C C . TYR A 1 177 ? -12.453 -7.719 9.259 1.00 88.44 177 TYR A C 1
ATOM 1373 O O . TYR A 1 177 ? -13.462 -8.161 9.817 1.00 88.44 177 TYR A O 1
ATOM 1381 N N . LYS A 1 178 ? -12.506 -7.112 8.075 1.00 86.00 178 LYS A N 1
ATOM 1382 C CA . LYS A 1 178 ? -13.731 -6.947 7.291 1.00 86.00 178 LYS A CA 1
ATOM 1383 C C . LYS A 1 178 ? -13.660 -7.805 6.039 1.00 86.00 178 LYS A C 1
ATOM 1385 O O . LYS A 1 178 ? -12.607 -7.961 5.428 1.00 86.00 178 LYS A O 1
ATOM 1390 N N . ARG A 1 179 ? -14.803 -8.354 5.640 1.00 87.12 179 ARG A N 1
ATOM 1391 C CA . ARG A 1 179 ? -14.983 -9.043 4.364 1.00 87.12 179 ARG A CA 1
ATOM 1392 C C . ARG A 1 179 ? -16.117 -8.398 3.592 1.00 87.12 179 ARG A C 1
ATOM 1394 O O . ARG A 1 179 ? -17.132 -8.019 4.173 1.00 87.12 179 ARG A O 1
ATOM 1401 N N . TRP A 1 180 ? -15.980 -8.352 2.274 1.00 85.75 180 TRP A N 1
ATOM 1402 C CA . TRP A 1 180 ? -17.082 -7.946 1.416 1.00 85.75 180 TRP A CA 1
ATOM 1403 C C . TRP A 1 180 ? -18.245 -8.939 1.532 1.00 85.75 180 TRP A C 1
ATOM 1405 O O . TRP A 1 180 ? -18.085 -10.143 1.304 1.00 85.75 180 TRP A O 1
ATOM 1415 N N . GLY A 1 181 ? -19.414 -8.439 1.925 1.00 87.00 181 GLY A N 1
ATOM 1416 C CA . GLY A 1 181 ? -20.665 -9.179 1.975 1.00 87.00 181 GLY A CA 1
ATOM 1417 C C . GLY A 1 181 ? -21.442 -8.986 0.671 1.00 87.00 181 GLY A C 1
ATOM 1418 O O . GLY A 1 181 ? -22.057 -7.934 0.500 1.00 87.00 181 GLY A O 1
ATOM 1419 N N . PRO A 1 182 ? -21.504 -9.981 -0.235 1.00 83.62 182 PRO A N 1
ATOM 1420 C CA . PRO A 1 182 ? -22.094 -9.795 -1.565 1.00 83.62 182 PRO A CA 1
ATOM 1421 C C . PRO A 1 182 ? -23.603 -9.517 -1.526 1.00 83.62 182 PRO A C 1
ATOM 1423 O O . PRO A 1 182 ? -24.134 -8.867 -2.420 1.00 83.62 182 PRO A O 1
ATOM 1426 N N . VAL A 1 183 ? -24.289 -9.980 -0.475 1.00 83.69 183 VAL A N 1
ATOM 1427 C CA . VAL A 1 183 ? -25.743 -9.826 -0.305 1.00 83.69 183 VAL A CA 1
ATOM 1428 C C . VAL A 1 183 ? -26.120 -8.386 0.039 1.00 83.69 183 VAL A C 1
ATOM 1430 O O . VAL A 1 183 ? -27.061 -7.842 -0.527 1.00 83.69 183 VAL A O 1
ATOM 1433 N N . LYS A 1 184 ? -25.381 -7.764 0.964 1.00 79.81 184 LYS A N 1
ATOM 1434 C CA . LYS A 1 184 ? -25.631 -6.384 1.404 1.00 79.81 184 LYS A CA 1
ATOM 1435 C C . LYS A 1 184 ? -24.822 -5.351 0.618 1.00 79.81 184 LYS A C 1
ATOM 1437 O O . LYS A 1 184 ? -25.100 -4.169 0.759 1.00 79.81 184 LYS A O 1
ATOM 1442 N N . LYS A 1 185 ? -23.869 -5.804 -0.212 1.00 82.81 185 LYS A N 1
ATOM 1443 C CA . LYS A 1 185 ? -22.869 -4.971 -0.897 1.00 82.81 185 LYS A CA 1
ATOM 1444 C C . LYS A 1 185 ? -22.194 -4.012 0.083 1.00 82.81 185 LYS A C 1
ATOM 1446 O O . LYS A 1 185 ? -22.142 -2.810 -0.149 1.00 82.81 185 LYS A O 1
ATOM 1451 N N . ASP A 1 186 ? -21.749 -4.576 1.199 1.00 81.12 186 ASP A N 1
ATOM 1452 C CA . ASP A 1 186 ? -21.197 -3.824 2.319 1.00 81.12 186 ASP A CA 1
ATOM 1453 C C . ASP A 1 186 ? -20.092 -4.629 3.016 1.00 81.12 186 ASP A C 1
ATOM 1455 O O . ASP A 1 186 ? -20.015 -5.858 2.865 1.00 81.12 186 ASP A O 1
ATOM 1459 N N . LEU A 1 187 ? -19.236 -3.958 3.780 1.00 81.88 187 LEU A N 1
ATOM 1460 C CA . LEU A 1 187 ? -18.169 -4.580 4.556 1.00 81.88 187 LEU A CA 1
ATOM 1461 C C . LEU A 1 187 ? -18.717 -5.142 5.873 1.00 81.88 187 LEU A C 1
ATOM 1463 O O . LEU A 1 187 ? -19.137 -4.431 6.781 1.00 81.88 187 LEU A O 1
ATOM 1467 N N . VAL A 1 188 ? -18.676 -6.467 6.010 1.00 85.88 188 VAL A N 1
ATOM 1468 C CA . VAL A 1 188 ? -19.153 -7.184 7.200 1.00 85.88 188 VAL A CA 1
ATOM 1469 C C . VAL A 1 188 ? -17.961 -7.690 8.005 1.00 85.88 188 VAL A C 1
ATOM 1471 O O . VAL A 1 188 ? -16.945 -8.081 7.433 1.00 85.88 188 VAL A O 1
ATOM 1474 N N . ALA A 1 189 ? -18.077 -7.715 9.334 1.00 84.44 189 ALA A N 1
ATOM 1475 C CA . ALA A 1 189 ? -17.052 -8.297 10.196 1.00 84.44 189 ALA A CA 1
ATOM 1476 C C . ALA A 1 189 ? -16.771 -9.761 9.809 1.00 84.44 189 ALA A C 1
ATOM 1478 O O . ALA A 1 189 ? -17.683 -10.581 9.660 1.00 84.44 189 ALA A O 1
ATOM 1479 N N . ALA A 1 190 ? -15.496 -10.081 9.620 1.00 85.25 190 ALA A N 1
ATOM 1480 C CA . ALA A 1 190 ? -15.033 -11.445 9.454 1.00 85.25 190 ALA A CA 1
ATOM 1481 C C . ALA A 1 190 ? -15.007 -12.155 10.816 1.00 85.25 190 ALA A C 1
ATOM 1483 O O . ALA A 1 190 ? -14.923 -11.524 11.864 1.00 85.25 190 ALA A O 1
ATOM 1484 N N . LYS A 1 191 ? -15.045 -13.492 10.801 1.00 82.75 191 LYS A N 1
ATOM 1485 C CA . LYS A 1 191 ? -14.921 -14.317 12.019 1.00 82.75 191 LYS A CA 1
ATOM 1486 C C . LYS A 1 191 ? -13.470 -14.458 12.508 1.00 82.75 191 LYS A C 1
ATOM 1488 O O . LYS A 1 191 ? -13.204 -15.251 13.404 1.00 82.75 191 LYS A O 1
ATOM 1493 N N . THR A 1 192 ? -12.540 -13.751 11.875 1.00 84.62 192 THR A N 1
ATOM 1494 C CA . THR A 1 192 ? -11.113 -13.784 12.193 1.00 84.62 192 THR A CA 1
ATOM 1495 C C . THR A 1 192 ? -10.847 -13.042 13.498 1.00 84.62 192 THR A C 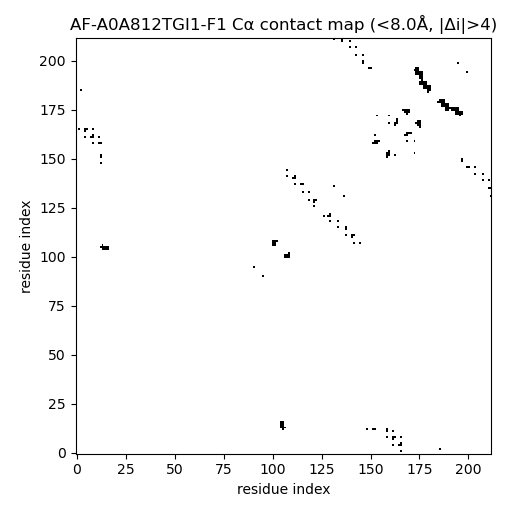1
ATOM 1497 O O . THR A 1 192 ? -11.538 -12.074 13.818 1.00 84.62 192 THR A O 1
ATOM 1500 N N . THR A 1 193 ? -9.837 -13.488 14.242 1.00 84.81 193 THR A N 1
ATOM 1501 C CA . THR A 1 193 ? -9.379 -12.815 15.459 1.00 84.81 193 THR A CA 1
ATOM 1502 C C . THR A 1 193 ? -9.004 -11.358 15.161 1.00 84.81 193 THR A C 1
ATOM 1504 O O . THR A 1 193 ? -8.291 -11.120 14.182 1.00 84.81 193 THR A O 1
ATOM 1507 N N . PRO A 1 194 ? -9.473 -10.387 15.966 1.00 85.69 194 PRO A N 1
ATOM 1508 C CA . PRO A 1 194 ? -9.097 -8.985 15.811 1.00 85.69 194 PRO A CA 1
ATOM 1509 C C . PRO A 1 194 ? -7.579 -8.793 15.901 1.00 85.69 194 PRO A C 1
ATOM 1511 O O . PRO A 1 194 ? -6.910 -9.489 16.663 1.00 85.69 194 PRO A O 1
ATOM 1514 N N . LEU A 1 195 ? -7.053 -7.846 15.131 1.00 87.06 195 LEU A N 1
ATOM 1515 C CA . LEU A 1 195 ? -5.628 -7.559 15.013 1.00 87.06 195 LEU A CA 1
ATOM 1516 C C . LEU A 1 195 ? -5.214 -6.455 15.995 1.00 87.06 195 LEU A C 1
ATOM 1518 O O . LEU A 1 195 ? -5.847 -5.397 16.049 1.00 87.06 195 LEU A O 1
ATOM 1522 N N . ALA A 1 196 ? -4.147 -6.671 16.763 1.00 89.62 196 ALA A N 1
ATOM 1523 C CA . ALA A 1 196 ? -3.574 -5.617 17.595 1.00 89.62 196 ALA A CA 1
ATOM 1524 C C . ALA A 1 196 ? -2.772 -4.618 16.743 1.00 89.62 196 ALA A C 1
ATOM 1526 O O . ALA A 1 196 ? -2.225 -4.966 15.697 1.00 89.62 196 ALA A O 1
ATOM 1527 N N . LEU A 1 197 ? -2.660 -3.367 17.205 1.00 86.31 197 LEU A N 1
ATOM 1528 C CA . LEU A 1 197 ? -1.876 -2.343 16.502 1.00 86.31 197 LEU A CA 1
ATOM 1529 C C . LEU A 1 197 ? -0.392 -2.744 16.369 1.00 86.31 197 LEU A C 1
ATOM 1531 O O . LEU A 1 197 ? 0.208 -2.508 15.327 1.00 86.31 197 LEU A O 1
ATOM 1535 N N . SER A 1 198 ? 0.177 -3.404 17.383 1.00 88.62 198 SER A N 1
ATOM 1536 C CA . SER A 1 198 ? 1.555 -3.924 17.358 1.00 88.62 198 SER A CA 1
ATOM 1537 C C . SER A 1 198 ? 1.792 -4.942 16.244 1.00 88.62 198 SER A C 1
ATOM 1539 O O . SER A 1 198 ? 2.845 -4.942 15.602 1.00 88.62 198 SER A O 1
ATOM 1541 N N . ASP A 1 199 ? 0.803 -5.798 16.002 1.00 89.31 199 ASP A N 1
ATOM 1542 C CA . ASP A 1 199 ? 0.897 -6.866 15.013 1.00 89.31 199 ASP A CA 1
ATOM 1543 C C . ASP A 1 199 ? 0.798 -6.273 13.610 1.00 89.31 199 ASP A C 1
ATOM 1545 O O . ASP A 1 199 ? 1.579 -6.619 12.729 1.00 89.31 199 ASP A O 1
ATOM 1549 N N . LEU A 1 200 ? -0.098 -5.299 13.420 1.00 86.31 200 LEU A N 1
ATOM 1550 C CA . LEU A 1 200 ? -0.196 -4.539 12.178 1.00 86.31 200 LEU A CA 1
ATOM 1551 C C . LEU A 1 200 ? 1.115 -3.808 11.856 1.00 86.31 200 LEU A C 1
ATOM 1553 O O . LEU A 1 200 ? 1.579 -3.852 10.721 1.00 86.31 200 LEU A O 1
ATOM 1557 N N . GLU A 1 201 ? 1.726 -3.144 12.838 1.00 89.50 201 GLU A N 1
ATOM 1558 C CA . GLU A 1 201 ? 3.009 -2.466 12.639 1.00 89.50 201 GLU A CA 1
ATOM 1559 C C . GLU A 1 201 ? 4.123 -3.437 12.250 1.00 89.50 201 GLU A C 1
ATOM 1561 O O . GLU A 1 201 ? 4.974 -3.093 11.432 1.00 89.50 201 GLU A O 1
ATOM 1566 N N . THR A 1 202 ? 4.114 -4.643 12.818 1.00 92.25 202 THR A N 1
ATOM 1567 C CA . THR A 1 202 ? 5.057 -5.706 12.455 1.00 92.25 202 THR A CA 1
ATOM 1568 C C . THR A 1 202 ? 4.834 -6.157 11.014 1.00 92.25 202 THR A C 1
ATOM 1570 O O . THR A 1 202 ? 5.774 -6.126 10.228 1.00 92.25 202 THR A O 1
ATOM 1573 N N . ILE A 1 203 ? 3.588 -6.452 10.631 1.00 90.38 203 ILE A N 1
ATOM 1574 C CA . ILE A 1 203 ? 3.232 -6.860 9.263 1.00 90.38 203 ILE A CA 1
ATOM 1575 C C . ILE A 1 203 ? 3.632 -5.786 8.247 1.00 90.38 203 ILE A C 1
ATOM 1577 O O . ILE A 1 203 ? 4.202 -6.092 7.205 1.00 90.38 203 ILE A O 1
ATOM 1581 N N . VAL A 1 204 ? 3.359 -4.510 8.535 1.00 89.56 204 VAL A N 1
ATOM 1582 C CA . VAL A 1 204 ? 3.732 -3.419 7.625 1.00 89.56 204 VAL A CA 1
ATOM 1583 C C . VAL A 1 204 ? 5.250 -3.320 7.478 1.00 89.56 204 VAL A C 1
ATOM 1585 O O . VAL A 1 204 ? 5.727 -3.129 6.363 1.00 89.56 204 VAL A O 1
ATOM 1588 N N . LYS A 1 205 ? 6.014 -3.492 8.562 1.00 89.56 205 LYS A N 1
ATOM 1589 C CA . LYS A 1 205 ? 7.482 -3.507 8.501 1.00 89.56 205 LYS A CA 1
ATOM 1590 C C . LYS A 1 205 ? 8.022 -4.688 7.700 1.00 89.56 205 LYS A C 1
ATOM 1592 O O . LYS A 1 205 ? 8.969 -4.499 6.948 1.00 89.56 205 LYS A O 1
ATOM 1597 N N . GLU A 1 206 ? 7.428 -5.870 7.840 1.00 91.62 206 GLU A N 1
ATOM 1598 C CA . GLU A 1 206 ? 7.781 -7.047 7.037 1.00 91.62 206 GLU A CA 1
ATOM 1599 C C . GLU A 1 206 ? 7.542 -6.775 5.548 1.00 91.62 206 GLU A C 1
ATOM 1601 O O . GLU A 1 206 ? 8.456 -6.916 4.742 1.00 91.62 206 GLU A O 1
ATOM 1606 N N . ILE A 1 207 ? 6.363 -6.253 5.192 1.00 88.38 207 ILE A N 1
ATOM 1607 C CA . ILE A 1 207 ? 6.039 -5.887 3.806 1.00 88.38 207 ILE A CA 1
ATOM 1608 C C . ILE A 1 207 ? 7.007 -4.820 3.275 1.00 88.38 207 ILE A C 1
ATOM 1610 O O . ILE A 1 207 ? 7.444 -4.893 2.131 1.00 88.38 207 ILE A O 1
ATOM 1614 N N . GLN A 1 208 ? 7.353 -3.816 4.083 1.00 86.81 208 GLN A N 1
ATOM 1615 C CA . GLN A 1 208 ? 8.313 -2.786 3.685 1.00 86.81 208 GLN A CA 1
ATOM 1616 C C . GLN A 1 208 ? 9.720 -3.351 3.467 1.00 86.81 208 GLN A C 1
ATOM 1618 O O . GLN A 1 208 ? 10.400 -2.898 2.549 1.00 86.81 208 GLN A O 1
ATOM 1623 N N . ALA A 1 209 ? 10.144 -4.326 4.274 1.00 88.00 209 ALA A N 1
ATOM 1624 C CA . ALA A 1 209 ? 11.424 -5.004 4.105 1.00 88.00 209 ALA A CA 1
ATOM 1625 C C . ALA A 1 209 ? 11.465 -5.843 2.819 1.00 88.00 209 ALA A C 1
ATOM 1627 O O . ALA A 1 209 ? 12.496 -5.870 2.159 1.00 88.00 209 ALA A O 1
ATOM 1628 N N . ASP A 1 210 ? 10.348 -6.464 2.431 1.00 85.25 210 ASP A N 1
ATOM 1629 C CA . ASP A 1 210 ? 10.246 -7.246 1.191 1.00 85.25 210 ASP A CA 1
ATOM 1630 C C . ASP A 1 210 ? 10.220 -6.375 -0.080 1.00 85.25 210 ASP A C 1
ATOM 1632 O O . ASP A 1 210 ? 10.518 -6.849 -1.177 1.00 85.25 210 ASP A O 1
ATOM 1636 N N . ILE A 1 211 ? 9.816 -5.106 0.046 1.00 79.69 211 ILE A N 1
ATOM 1637 C CA . ILE A 1 211 ? 9.697 -4.164 -1.076 1.00 79.69 211 ILE A CA 1
ATOM 1638 C C . ILE A 1 211 ? 11.035 -3.458 -1.397 1.00 79.69 211 ILE A C 1
ATOM 1640 O O . ILE A 1 211 ? 11.192 -2.965 -2.522 1.00 79.69 211 ILE A O 1
ATOM 1644 N N . GLN A 1 212 ? 11.962 -3.366 -0.434 1.00 66.56 212 GLN A N 1
ATOM 1645 C CA . GLN A 1 212 ? 13.259 -2.674 -0.558 1.00 66.56 212 GLN A CA 1
ATOM 1646 C C . GLN A 1 212 ? 14.354 -3.559 -1.158 1.00 66.56 212 GLN A C 1
ATOM 1648 O O . GLN A 1 212 ? 15.120 -3.010 -1.985 1.00 66.56 212 GLN A O 1
#

Foldseek 3Di:
DLVVLVVVLVVVLFPPDDDDDDDDDDDDDDDDDDDDDDDDDDDDDDDDDDDDDDDDDDDPPVPVVVVVVVVVVVVVVVVVVVVVVVVVVVVCVVVPDDDDWDPDRRICVVVLVVLVVVVVVCCVPPVVPDPDDSVLVSVLSVLVSVLVSLVCCQVDPVSVVSCVSSVQADPVSFGFDWDQDPVVRDTDTDPDDTHDSVRSVVVSVVVNVVSD

Radius of gyration: 30.63 Å; Cα contacts (8 Å, |Δi|>4): 124; chains: 1; bounding box: 58×52×94 Å

pLDDT: mean 72.79, std 20.32, range [27.5, 96.12]

Organism: Symbiodinium pilosum (NCBI:txid2952)

Secondary structure (DSSP, 8-state):
-HHHHHHHHHHHTS-----------------PPPPPP------------------------HHHHHHHHHHHHHHHHHHHHHHHHHHHHHHHHHSPPP-----STTSSHHHHHHHHHHHHHHHHH-GGG--S-HHHHHHHHHHHHHHHHHHHHHH-HHHHHHHHHTTSB-TTSPBPPEEEETTTTEEEE-SSPPBPHHHHHHHHHHHHHHH-

Mean predicted aligned error: 16.26 Å

Sequence (212 aa):
MAHEAELAFFKHLLPVGSQQQQTGSVQMETKGPNKRARTEINRSHKGRGKGHRQQANRKPKDGQDQSRDLQKLVEATAKLTLKLADAQQVLLQDCGLTWFVSAEPGGILPTMFGVSSEWRKLQETSPHLITSPLPTLMMSCVLEELVARMRKTVAEEAMQKSALQAGWCTEAGTWLYKRWGPVKKDLVAAKTTPLALSDLETIVKEIQADIQ